Protein AF-A0AAJ1QD12-F1 (afdb_monomer)

Secondary structure (DSSP, 8-state):
-HHHHHHHHHHHHHHHHHHHHHHHHHHHHHHHHHTTSS-S--EEEEE-TTS-EEEEEEETTEEEEEETTEEEEES-GGG-HHHHHHHHTS--EE-------S---EEEEEE---S-TT-TT---EEEEEEETT-EEEEEEEESGGG-EEEEEEPPHHHHHHHHHHHHTS-HHHHHHH-----TT-SEEEEETTTEEE--HHHHTT-HHHHHHHHHHHHHHHHHHTT-PPBS-----GGGGG-SSSPPPPP---

Radius of gyration: 24.86 Å; Cα contacts (8 Å, |Δi|>4): 395; chains: 1; bounding box: 51×47×92 Å

Structure (mmCIF, N/CA/C/O backbone):
data_AF-A0AAJ1QD12-F1
#
_entry.id   AF-A0AAJ1QD12-F1
#
loop_
_atom_site.group_PDB
_atom_site.id
_atom_site.type_symbol
_atom_site.label_atom_id
_atom_site.label_alt_id
_atom_site.label_comp_id
_atom_site.label_asym_id
_atom_site.label_entity_id
_atom_site.label_seq_id
_atom_site.pdbx_PDB_ins_code
_atom_site.Cartn_x
_atom_site.Cartn_y
_atom_site.Cartn_z
_atom_site.occupancy
_atom_site.B_iso_or_equiv
_atom_site.auth_seq_id
_atom_site.auth_comp_id
_atom_site.auth_asym_id
_atom_site.auth_atom_id
_atom_site.pdbx_PDB_model_num
ATOM 1 N N . MET A 1 1 ? -31.234 -12.897 72.525 1.00 50.28 1 MET A N 1
ATOM 2 C CA . MET A 1 1 ? -31.352 -11.942 71.391 1.00 50.28 1 MET A CA 1
ATOM 3 C C . MET A 1 1 ? -30.082 -11.152 71.022 1.00 50.28 1 MET A C 1
ATOM 5 O O . MET A 1 1 ? -30.056 -10.603 69.929 1.00 50.28 1 MET A O 1
ATOM 9 N N . LYS A 1 2 ? -29.013 -11.085 71.843 1.00 48.62 2 LYS A N 1
ATOM 10 C CA . LYS A 1 2 ? -27.772 -10.348 71.481 1.00 48.62 2 LYS A CA 1
ATOM 11 C C . LYS A 1 2 ? -26.833 -11.088 70.505 1.00 48.62 2 LYS A C 1
ATOM 13 O O . LYS A 1 2 ? -26.178 -10.438 69.700 1.00 48.62 2 LYS A O 1
ATOM 18 N N . PHE A 1 3 ? -26.817 -12.424 70.509 1.00 43.31 3 PHE A N 1
ATOM 19 C CA . PHE A 1 3 ? -25.925 -13.223 69.650 1.00 43.31 3 PHE A CA 1
ATOM 20 C C . PHE A 1 3 ? -26.296 -13.203 68.155 1.00 43.31 3 PHE A C 1
ATOM 22 O O . PHE A 1 3 ? -25.412 -13.161 67.304 1.00 43.31 3 PHE A O 1
ATOM 29 N N . PHE A 1 4 ? -27.590 -13.134 67.823 1.00 39.47 4 PHE A N 1
ATOM 30 C CA . PHE A 1 4 ? -28.063 -13.100 66.430 1.00 39.47 4 PHE A CA 1
ATOM 31 C C . PHE A 1 4 ? -27.661 -11.807 65.698 1.00 39.47 4 PHE A C 1
ATOM 33 O O . PHE A 1 4 ? -27.306 -11.831 64.522 1.00 39.47 4 PHE A O 1
ATOM 40 N N . LYS A 1 5 ? -27.636 -10.675 66.415 1.00 41.66 5 LYS A N 1
ATOM 41 C CA . LYS A 1 5 ? -27.318 -9.351 65.854 1.00 41.66 5 LYS A CA 1
ATOM 42 C C . LYS A 1 5 ? -25.839 -9.214 65.456 1.00 41.66 5 LYS A C 1
ATOM 44 O O . LYS A 1 5 ? -25.520 -8.547 64.478 1.00 41.66 5 LYS A O 1
ATOM 49 N N . ILE A 1 6 ? -24.940 -9.887 66.181 1.00 50.91 6 ILE A N 1
ATOM 50 C CA . ILE A 1 6 ? -23.493 -9.889 65.898 1.00 50.91 6 ILE A CA 1
ATOM 51 C C . ILE A 1 6 ? -23.177 -10.763 64.675 1.00 50.91 6 ILE A C 1
ATOM 53 O O . ILE A 1 6 ? -22.334 -10.397 63.855 1.00 50.91 6 ILE A O 1
ATOM 57 N N . TYR A 1 7 ? -23.877 -11.891 64.521 1.00 44.22 7 TYR A N 1
ATOM 58 C CA . TYR A 1 7 ? -23.677 -12.804 63.394 1.00 44.22 7 TYR A CA 1
ATOM 59 C C . TYR A 1 7 ? -24.148 -12.188 62.067 1.00 44.22 7 TYR A C 1
ATOM 61 O O . TYR A 1 7 ? -23.415 -12.227 61.080 1.00 44.22 7 TYR A O 1
ATOM 69 N N . LEU A 1 8 ? -25.308 -11.519 62.067 1.00 45.66 8 LEU A N 1
ATOM 70 C CA . LEU A 1 8 ? -25.842 -10.799 60.902 1.00 45.66 8 LEU A CA 1
ATOM 71 C C . LEU A 1 8 ? -24.925 -9.657 60.431 1.00 45.66 8 LEU A C 1
ATOM 73 O O . LEU A 1 8 ? -24.678 -9.536 59.233 1.00 45.66 8 LEU A O 1
ATOM 77 N N . ASN A 1 9 ? -24.334 -8.883 61.350 1.00 51.84 9 ASN A N 1
ATOM 78 C CA . ASN A 1 9 ? -23.377 -7.828 60.986 1.00 51.84 9 ASN A CA 1
ATOM 79 C C . ASN A 1 9 ? -22.074 -8.384 60.386 1.00 51.84 9 ASN A C 1
ATOM 81 O O . ASN A 1 9 ? -21.527 -7.804 59.449 1.00 51.84 9 ASN A O 1
ATOM 85 N N . LYS A 1 10 ? -21.577 -9.528 60.878 1.00 53.47 10 LYS A N 1
ATOM 86 C CA . LYS A 1 10 ? -20.375 -10.175 60.322 1.00 53.47 10 LYS A CA 1
ATOM 87 C C . LYS A 1 10 ? -20.611 -10.764 58.929 1.00 53.47 10 LYS A C 1
ATOM 89 O O . LYS A 1 10 ? -19.721 -10.677 58.085 1.00 53.47 10 LYS A O 1
ATOM 94 N N . VAL A 1 11 ? -21.782 -11.359 58.690 1.00 57.06 11 VAL A N 1
ATOM 95 C CA . VAL A 1 11 ? -22.154 -11.906 57.374 1.00 57.06 11 VAL A CA 1
ATOM 96 C C . VAL A 1 11 ? -22.385 -10.772 56.371 1.00 57.06 11 VAL A C 1
ATOM 98 O O . VAL A 1 11 ? -21.839 -10.830 55.273 1.00 57.06 11 VAL A O 1
ATOM 101 N N . SER A 1 12 ? -23.075 -9.701 56.778 1.00 61.25 12 SER A N 1
ATOM 102 C CA . SER A 1 12 ? -23.282 -8.495 55.961 1.00 61.25 12 SER A CA 1
ATOM 103 C C . SER A 1 12 ? -21.957 -7.867 55.506 1.00 61.25 12 SER A C 1
ATOM 105 O O . SER A 1 12 ? -21.757 -7.637 54.315 1.00 61.25 12 SER A O 1
ATOM 107 N N . ASN A 1 13 ? -20.990 -7.711 56.419 1.00 63.66 13 ASN A N 1
ATOM 108 C CA . ASN A 1 13 ? -19.678 -7.153 56.077 1.00 63.66 13 ASN A CA 1
ATOM 109 C C . ASN A 1 13 ? -18.870 -8.045 55.123 1.00 63.66 13 ASN A C 1
ATOM 111 O O . ASN A 1 13 ? -18.167 -7.524 54.261 1.00 63.66 13 ASN A O 1
ATOM 115 N N . LYS A 1 14 ? -18.969 -9.378 55.237 1.00 66.06 14 LYS A N 1
ATOM 116 C CA . LYS A 1 14 ? -18.307 -10.301 54.298 1.00 66.06 14 LYS A CA 1
ATOM 117 C C . LYS A 1 14 ? -18.927 -10.243 52.903 1.00 66.06 14 LYS A C 1
ATOM 119 O O . LYS A 1 14 ? -18.191 -10.224 51.923 1.00 66.06 14 LYS A O 1
ATOM 124 N N . VAL A 1 15 ? -20.256 -10.183 52.816 1.00 68.62 15 VAL A N 1
ATOM 125 C CA . VAL A 1 15 ? -20.970 -10.049 51.538 1.00 68.62 15 VAL A CA 1
ATOM 126 C C . VAL A 1 15 ? -20.625 -8.712 50.876 1.00 68.62 15 VAL A C 1
ATOM 128 O O . VAL A 1 15 ? -20.277 -8.691 49.699 1.00 68.62 15 VAL A O 1
ATOM 131 N N . LEU A 1 16 ? -20.602 -7.617 51.641 1.00 67.25 16 LEU A N 1
ATOM 132 C CA . LEU A 1 16 ? -20.209 -6.297 51.146 1.00 67.25 16 LEU A CA 1
ATOM 133 C C . LEU A 1 16 ? -18.768 -6.286 50.603 1.00 67.25 16 LEU A C 1
ATOM 135 O O . LEU A 1 16 ? -18.516 -5.735 49.534 1.00 67.25 16 LEU A O 1
ATOM 139 N N . LEU A 1 17 ? -17.832 -6.951 51.292 1.00 68.31 17 LEU A N 1
ATOM 140 C CA . LEU A 1 17 ? -16.441 -7.062 50.843 1.00 68.31 17 LEU A CA 1
ATOM 141 C C . LEU A 1 17 ? -16.317 -7.828 49.517 1.00 68.31 17 LEU A C 1
ATOM 143 O O . LEU A 1 17 ? -15.507 -7.466 48.665 1.00 68.31 17 LEU A O 1
ATOM 147 N N . ILE A 1 18 ? -17.114 -8.884 49.335 1.00 72.69 18 ILE A N 1
ATOM 148 C CA . ILE A 1 18 ? -17.140 -9.669 48.094 1.00 72.69 18 ILE A CA 1
ATOM 149 C C . ILE A 1 18 ? -17.681 -8.811 46.943 1.00 72.69 18 ILE A C 1
ATOM 151 O O . ILE A 1 18 ? -17.064 -8.769 45.881 1.00 72.69 18 ILE A O 1
ATOM 155 N N . PHE A 1 19 ? -18.765 -8.061 47.162 1.00 69.25 19 PHE A N 1
ATOM 156 C CA . PHE A 1 19 ? -19.322 -7.161 46.147 1.00 69.25 19 PHE A CA 1
ATOM 157 C C . PHE A 1 19 ? -18.346 -6.054 45.733 1.00 69.25 19 PHE A C 1
ATOM 159 O O . PHE A 1 19 ? -18.186 -5.804 44.540 1.00 69.25 19 PHE A O 1
ATOM 166 N N . ILE A 1 20 ? -17.637 -5.436 46.684 1.00 71.44 20 ILE A N 1
ATOM 167 C CA . ILE A 1 20 ? -16.628 -4.408 46.380 1.00 71.44 20 ILE A CA 1
ATOM 168 C C . ILE A 1 20 ? -15.487 -4.998 45.541 1.00 71.44 20 ILE A C 1
ATOM 170 O O . ILE A 1 20 ? -15.085 -4.392 44.549 1.00 71.44 20 ILE A O 1
ATOM 174 N N . ASN A 1 21 ? -15.005 -6.197 45.881 1.00 70.81 21 ASN A N 1
ATOM 175 C CA . ASN A 1 21 ? -13.953 -6.865 45.111 1.00 70.81 21 ASN A CA 1
ATOM 176 C C . ASN A 1 21 ? -14.410 -7.237 43.694 1.00 70.81 21 ASN A C 1
ATOM 178 O O . ASN A 1 21 ? -13.637 -7.075 42.754 1.00 70.81 21 ASN A O 1
ATOM 182 N N . ILE A 1 22 ? -15.660 -7.675 43.515 1.00 72.44 22 ILE A N 1
ATOM 183 C CA . ILE A 1 22 ? -16.226 -7.970 42.190 1.00 72.44 22 ILE A CA 1
ATOM 184 C C . ILE A 1 22 ? -16.339 -6.691 41.351 1.00 72.44 22 ILE A C 1
ATOM 186 O O . ILE A 1 22 ? -15.936 -6.691 40.191 1.00 72.44 22 ILE A O 1
ATOM 190 N N . ILE A 1 23 ? -16.813 -5.583 41.930 1.00 72.00 23 ILE A N 1
ATOM 191 C CA . ILE A 1 23 ? -16.901 -4.287 41.235 1.00 72.00 23 ILE A CA 1
ATOM 192 C C . ILE A 1 23 ? -15.507 -3.786 40.839 1.00 72.00 23 ILE A C 1
ATOM 194 O O . ILE A 1 23 ? -15.324 -3.318 39.712 1.00 72.00 23 ILE A O 1
ATOM 198 N N . PHE A 1 24 ? -14.511 -3.926 41.720 1.00 64.94 24 PHE A N 1
ATOM 199 C CA . PHE A 1 24 ? -13.118 -3.610 41.400 1.00 64.94 24 PHE A CA 1
ATOM 200 C C . PHE A 1 24 ? -12.578 -4.494 40.278 1.00 64.94 24 PHE A C 1
ATOM 202 O O . PHE A 1 24 ? -11.946 -3.975 39.363 1.00 64.94 24 PHE A O 1
ATOM 209 N N . LEU A 1 25 ? -12.858 -5.799 40.307 1.00 67.56 25 LEU A N 1
ATOM 210 C CA . LEU A 1 25 ? -12.421 -6.731 39.272 1.00 67.56 25 LEU A CA 1
ATOM 211 C C . LEU A 1 25 ? -13.036 -6.369 37.916 1.00 67.56 25 LEU A C 1
ATOM 213 O O . LEU A 1 25 ? -12.293 -6.225 36.951 1.00 67.56 25 LEU A O 1
ATOM 217 N N . ILE A 1 26 ? -14.353 -6.126 37.872 1.00 66.56 26 ILE A N 1
ATOM 218 C CA . ILE A 1 26 ? -15.092 -5.712 36.669 1.00 66.56 26 ILE A CA 1
ATOM 219 C C . ILE A 1 26 ? -14.537 -4.391 36.134 1.00 66.56 26 ILE A C 1
ATOM 221 O O . ILE A 1 26 ? -14.219 -4.304 34.948 1.00 66.56 26 ILE A O 1
ATOM 225 N N . SER A 1 27 ? -14.345 -3.393 37.000 1.00 58.34 27 SER A N 1
ATOM 226 C CA . SER A 1 27 ? -13.790 -2.084 36.629 1.00 58.34 27 SER A CA 1
ATOM 227 C C . SER A 1 27 ? -12.351 -2.198 36.123 1.00 58.34 27 SER A C 1
ATOM 229 O O . SER A 1 27 ? -11.978 -1.531 35.161 1.00 58.34 27 SER A O 1
ATOM 231 N N . PHE A 1 28 ? -11.543 -3.081 36.716 1.00 57.12 28 PHE A N 1
ATOM 232 C CA . PHE A 1 28 ? -10.164 -3.330 36.302 1.00 57.12 28 PHE A CA 1
ATOM 233 C C . PHE A 1 28 ? -10.096 -4.060 34.955 1.00 57.12 28 PHE A C 1
ATOM 235 O O . PHE A 1 28 ? -9.285 -3.689 34.105 1.00 57.12 28 PHE A O 1
ATOM 242 N N . THR A 1 29 ? -10.975 -5.040 34.708 1.00 56.78 29 THR A N 1
ATOM 243 C CA . THR A 1 29 ? -11.129 -5.655 33.380 1.00 56.78 29 THR A CA 1
ATOM 244 C C . THR A 1 29 ? -11.636 -4.656 32.348 1.00 56.78 29 THR A C 1
ATOM 246 O O . THR A 1 29 ? -11.065 -4.605 31.264 1.00 56.78 29 THR A O 1
ATOM 249 N N . TYR A 1 30 ? -12.610 -3.807 32.693 1.00 54.34 30 TYR A N 1
ATOM 250 C CA . TYR A 1 30 ? -13.172 -2.798 31.792 1.00 54.34 30 TYR A CA 1
ATOM 251 C C . TYR A 1 30 ? -12.139 -1.715 31.421 1.00 54.34 30 TYR A C 1
ATOM 253 O O . TYR A 1 30 ? -11.992 -1.350 30.253 1.00 54.34 30 TYR A O 1
ATOM 261 N N . CYS A 1 31 ? -11.320 -1.276 32.384 1.00 47.97 31 CYS A N 1
ATOM 262 C CA . CYS A 1 31 ? -10.175 -0.391 32.139 1.00 47.97 31 CYS A CA 1
ATOM 263 C C . CYS A 1 31 ? -9.067 -1.065 31.312 1.00 47.97 31 CYS A C 1
ATOM 265 O O . CYS A 1 31 ? -8.429 -0.406 30.488 1.00 47.97 31 CYS A O 1
ATOM 267 N N . LYS A 1 32 ? -8.824 -2.372 31.495 1.00 48.94 32 LYS A N 1
ATOM 268 C CA . LYS A 1 32 ? -7.879 -3.128 30.654 1.00 48.94 32 LYS A CA 1
ATOM 269 C C . LYS A 1 32 ? -8.386 -3.293 29.223 1.00 48.94 32 LYS A C 1
ATOM 271 O O . LYS A 1 32 ? -7.572 -3.230 28.306 1.00 48.94 32 LYS A O 1
ATOM 276 N N . THR A 1 33 ? -9.692 -3.467 29.017 1.00 46.03 33 THR A N 1
ATOM 277 C CA . THR A 1 33 ? -10.280 -3.553 27.674 1.00 46.03 33 THR A CA 1
ATOM 278 C C . THR A 1 33 ? -10.296 -2.200 26.967 1.00 46.03 33 THR A C 1
ATOM 280 O O . THR A 1 33 ? -9.998 -2.155 25.781 1.00 46.03 33 THR A O 1
ATOM 283 N N . GLN A 1 34 ? -10.507 -1.085 27.679 1.00 41.41 34 GLN A N 1
ATOM 284 C CA . GLN A 1 34 ? -10.450 0.253 27.068 1.00 41.41 34 GLN A CA 1
ATOM 285 C C . GLN A 1 34 ? -9.029 0.747 26.749 1.00 41.41 34 GLN A C 1
ATOM 287 O O . GLN A 1 34 ? -8.855 1.634 25.917 1.00 41.41 34 GLN A O 1
ATOM 292 N N . LYS A 1 35 ? -7.984 0.179 27.365 1.00 37.56 35 LYS A N 1
ATOM 293 C CA . LYS A 1 35 ? -6.590 0.555 27.063 1.00 37.56 35 LYS A CA 1
ATOM 294 C C . LYS A 1 35 ? -6.032 -0.050 25.767 1.00 37.56 35 LYS A C 1
ATOM 296 O O . LYS A 1 35 ? -4.879 0.231 25.452 1.00 37.56 35 LYS A O 1
ATOM 301 N N . LYS A 1 36 ? -6.802 -0.850 25.018 1.00 41.31 36 LYS A N 1
ATOM 302 C CA . LYS A 1 36 ? -6.282 -1.611 23.869 1.00 41.31 36 LYS A CA 1
ATOM 303 C C . LYS A 1 36 ? -6.435 -0.973 22.483 1.00 41.31 36 LYS A C 1
ATOM 305 O O . LYS A 1 36 ? -5.759 -1.444 21.581 1.00 41.31 36 LYS A O 1
ATOM 310 N N . ASP A 1 37 ? -7.166 0.131 22.330 1.00 43.03 37 ASP A N 1
ATOM 311 C CA . ASP A 1 37 ? -7.379 0.755 21.004 1.00 43.03 37 ASP A CA 1
ATOM 312 C C . ASP A 1 37 ? -6.598 2.063 20.783 1.00 43.03 37 ASP A C 1
ATOM 314 O O . ASP A 1 37 ? -6.882 2.825 19.863 1.00 43.03 37 ASP A O 1
ATOM 318 N N . LYS A 1 38 ? -5.594 2.365 21.618 1.00 42.44 38 LYS A N 1
ATOM 319 C CA . LYS A 1 38 ? -4.805 3.608 21.487 1.00 42.44 38 LYS A CA 1
ATOM 320 C C . LYS A 1 38 ? -3.623 3.540 20.514 1.00 42.44 38 LYS A C 1
ATOM 322 O O . LYS A 1 38 ? -3.067 4.593 20.222 1.00 42.44 38 LYS A O 1
ATOM 327 N N . ASN A 1 39 ? -3.277 2.359 20.002 1.00 42.03 39 ASN A N 1
ATOM 328 C CA . ASN A 1 39 ? -2.094 2.153 19.154 1.00 42.03 39 ASN A CA 1
ATOM 329 C C . ASN A 1 39 ? -2.403 1.662 17.737 1.00 42.03 39 ASN A C 1
ATOM 331 O O . ASN A 1 39 ? -1.485 1.304 17.009 1.00 42.03 39 ASN A O 1
ATOM 335 N N . LEU A 1 40 ? -3.665 1.661 17.310 1.00 51.44 40 LEU A N 1
ATOM 336 C CA . LEU A 1 40 ? -3.949 1.446 15.897 1.00 51.44 40 LEU A CA 1
ATOM 337 C C . LEU A 1 40 ? -3.486 2.695 15.146 1.00 51.44 40 LEU A C 1
ATOM 339 O O . LEU A 1 40 ? -4.115 3.751 15.250 1.00 51.44 40 LEU A O 1
ATOM 343 N N . ASN A 1 41 ? -2.340 2.569 14.470 1.00 56.56 41 ASN A N 1
ATOM 344 C CA . ASN A 1 41 ? -1.819 3.510 13.483 1.00 56.56 41 ASN A CA 1
ATOM 345 C C . ASN A 1 41 ? -2.996 4.175 12.765 1.00 56.56 41 ASN A C 1
ATOM 347 O O . ASN A 1 41 ? -3.810 3.504 12.125 1.00 56.56 41 ASN A O 1
ATOM 351 N N . LYS A 1 42 ? -3.140 5.490 12.945 1.00 73.31 42 LYS A N 1
ATOM 352 C CA . LYS A 1 42 ? -4.289 6.220 12.414 1.00 73.31 42 LYS A CA 1
ATOM 353 C C . LYS A 1 42 ? -4.094 6.397 10.920 1.00 73.31 42 LYS A C 1
ATOM 355 O O . LYS A 1 42 ? -3.525 7.395 10.481 1.00 73.31 42 LYS A O 1
ATOM 360 N N . ILE A 1 43 ? -4.552 5.412 10.155 1.00 88.75 43 ILE A N 1
ATOM 361 C CA . ILE A 1 43 ? -4.712 5.555 8.716 1.00 88.75 43 ILE A CA 1
ATOM 362 C C . ILE A 1 43 ? -5.729 6.667 8.500 1.00 88.75 43 ILE A C 1
ATOM 364 O O . ILE A 1 43 ? -6.856 6.616 8.998 1.00 88.75 43 ILE A O 1
ATOM 368 N N . LYS A 1 44 ? -5.319 7.686 7.762 1.00 92.75 44 LYS A N 1
ATOM 369 C CA . LYS A 1 44 ? -6.170 8.805 7.393 1.00 92.75 44 LYS A CA 1
ATOM 370 C C . LYS A 1 44 ? -6.151 8.967 5.891 1.00 92.75 44 LYS A C 1
ATOM 372 O O . LYS A 1 44 ? -5.116 8.760 5.261 1.00 92.75 44 LYS A O 1
ATOM 377 N N . TYR A 1 45 ? -7.265 9.412 5.336 1.00 93.00 45 TYR A N 1
ATOM 378 C CA . TYR A 1 45 ? -7.388 9.682 3.912 1.00 93.00 45 TYR A CA 1
ATOM 379 C C . TYR A 1 45 ? -8.051 11.031 3.657 1.00 93.00 45 TYR A C 1
ATOM 381 O O . TYR A 1 45 ? -8.791 11.552 4.487 1.00 93.00 45 TYR A O 1
ATOM 389 N N . ALA A 1 46 ? -7.770 11.614 2.505 1.00 92.19 46 ALA A N 1
ATOM 390 C CA . ALA A 1 46 ? -8.431 12.792 1.980 1.00 92.19 46 ALA A CA 1
ATOM 391 C C . ALA A 1 46 ? -8.778 12.542 0.515 1.00 92.19 46 ALA A C 1
ATOM 393 O O . ALA A 1 46 ? -8.046 11.843 -0.185 1.00 92.19 46 ALA A O 1
ATOM 394 N N . THR A 1 47 ? -9.866 13.145 0.055 1.00 89.94 47 THR A N 1
ATOM 395 C CA . THR A 1 47 ? -10.346 13.009 -1.322 1.00 89.94 47 THR A CA 1
ATOM 396 C C . THR A 1 47 ? -10.358 14.380 -1.984 1.00 89.94 47 THR A C 1
ATOM 398 O O . THR A 1 47 ? -10.774 15.362 -1.363 1.00 89.94 47 THR A O 1
ATOM 401 N N . ASN A 1 48 ? -9.876 14.471 -3.223 1.00 83.75 48 ASN A N 1
ATOM 402 C CA . ASN A 1 48 ? -9.961 15.700 -4.015 1.00 83.75 48 ASN A CA 1
ATOM 403 C C . ASN A 1 48 ? -11.254 15.752 -4.859 1.00 83.75 48 ASN A C 1
ATOM 405 O O . ASN A 1 48 ? -12.068 14.833 -4.836 1.00 83.75 48 ASN A O 1
ATOM 409 N N . ALA A 1 49 ? -11.444 16.826 -5.632 1.00 82.94 49 ALA A N 1
ATOM 410 C CA . ALA A 1 49 ? -12.633 17.011 -6.474 1.00 82.94 49 ALA A CA 1
ATOM 411 C C . ALA A 1 49 ? -12.793 15.963 -7.599 1.00 82.94 49 ALA A C 1
ATOM 413 O O . ALA A 1 49 ? -13.886 15.816 -8.137 1.00 82.94 49 ALA A O 1
ATOM 414 N N . ASN A 1 50 ? -11.730 15.223 -7.930 1.00 79.25 50 ASN A N 1
ATOM 415 C CA . ASN A 1 50 ? -11.726 14.165 -8.942 1.00 79.25 50 ASN A CA 1
ATOM 416 C C . ASN A 1 50 ? -11.924 12.764 -8.333 1.00 79.25 50 ASN A C 1
ATOM 418 O O . ASN A 1 50 ? -11.705 11.768 -9.019 1.00 79.25 50 ASN A O 1
ATOM 422 N N . ASN A 1 51 ? -12.314 12.673 -7.056 1.00 76.75 51 ASN A N 1
ATOM 423 C CA . ASN A 1 51 ? -12.389 11.425 -6.291 1.00 76.75 51 ASN A CA 1
ATOM 424 C C . ASN A 1 51 ? -11.053 10.674 -6.182 1.00 76.75 51 ASN A C 1
ATOM 426 O O . ASN A 1 51 ? -11.029 9.457 -6.035 1.00 76.75 51 ASN A O 1
ATOM 430 N N . GLU A 1 52 ? -9.929 11.387 -6.225 1.00 81.06 52 GLU A N 1
ATOM 431 C CA . GLU A 1 52 ? -8.618 10.782 -6.007 1.00 81.06 52 GLU A CA 1
ATOM 432 C C . GLU A 1 52 ? -8.267 10.830 -4.523 1.00 81.06 52 GLU A C 1
ATOM 434 O O . GLU A 1 52 ? -8.400 11.869 -3.864 1.00 81.06 52 GLU A O 1
ATOM 439 N N . PHE A 1 53 ? -7.793 9.700 -4.004 1.00 86.62 53 PHE A N 1
ATOM 440 C CA . PHE A 1 53 ? -7.451 9.555 -2.599 1.00 86.62 53 PHE A CA 1
ATOM 441 C C . PHE A 1 53 ? -5.974 9.866 -2.338 1.00 86.62 53 PHE A C 1
ATOM 443 O O . PHE A 1 53 ? -5.074 9.406 -3.043 1.00 86.62 53 PHE A O 1
ATOM 450 N N . SER A 1 54 ? -5.729 10.626 -1.277 1.00 89.56 54 SER A N 1
ATOM 451 C CA . SER A 1 54 ? -4.420 10.802 -0.652 1.00 89.56 54 SER A CA 1
ATOM 452 C C . SER A 1 54 ? -4.474 10.266 0.767 1.00 89.56 54 SER A C 1
ATOM 454 O O . SER A 1 54 ? -5.446 10.505 1.477 1.00 89.56 54 SER A O 1
ATOM 456 N N . TRP A 1 55 ? -3.421 9.601 1.210 1.00 91.81 55 TRP A N 1
ATOM 457 C CA . TRP A 1 55 ? -3.402 8.862 2.462 1.00 91.81 55 TRP A CA 1
ATOM 458 C C . TRP A 1 55 ? -2.221 9.262 3.304 1.00 91.81 55 TRP A C 1
ATOM 460 O O . TRP A 1 55 ? -1.149 9.535 2.773 1.00 91.81 55 TRP A O 1
ATOM 470 N N . LYS A 1 56 ? -2.402 9.257 4.619 1.00 92.38 56 LYS A N 1
ATOM 471 C CA . LYS A 1 56 ? -1.290 9.369 5.547 1.00 92.38 56 LYS A CA 1
ATOM 472 C C . LYS A 1 56 ? -1.380 8.338 6.658 1.00 92.38 56 LYS A C 1
ATOM 474 O O . LYS A 1 56 ? -2.460 8.091 7.197 1.00 92.38 56 LYS A O 1
ATOM 479 N N . ILE A 1 57 ? -0.224 7.794 7.012 1.00 91.31 57 ILE A N 1
ATOM 480 C CA . ILE A 1 57 ? -0.025 6.940 8.180 1.00 91.31 57 ILE A CA 1
ATOM 481 C C . ILE A 1 57 ? 1.000 7.638 9.072 1.00 91.31 57 ILE A C 1
ATOM 483 O O . ILE A 1 57 ? 2.091 7.989 8.623 1.00 91.31 57 ILE A O 1
ATOM 487 N N . GLU A 1 58 ? 0.612 7.889 10.320 1.00 88.25 58 GLU A N 1
ATOM 488 C CA . GLU A 1 58 ? 1.427 8.569 11.330 1.00 88.25 58 GLU A CA 1
ATOM 489 C C . GLU A 1 58 ? 2.048 7.515 12.264 1.00 88.25 58 GLU A C 1
ATOM 491 O O . GLU A 1 58 ? 1.315 6.785 12.932 1.00 88.25 58 GLU A O 1
ATOM 496 N N . GLU A 1 59 ? 3.383 7.452 12.328 1.00 85.19 59 GLU A N 1
ATOM 497 C CA . GLU A 1 59 ? 4.139 6.578 13.236 1.00 85.19 59 GLU A CA 1
ATOM 498 C C . GLU A 1 59 ? 5.142 7.402 14.050 1.00 85.19 59 GLU A C 1
ATOM 500 O O . GLU A 1 59 ? 6.199 7.802 13.562 1.00 85.19 59 GLU A O 1
ATOM 505 N N . GLY A 1 60 ? 4.813 7.681 15.314 1.00 83.69 60 GLY A N 1
ATOM 506 C CA . GLY A 1 60 ? 5.633 8.560 16.149 1.00 83.69 60 GLY A CA 1
ATOM 507 C C . GLY A 1 60 ? 5.729 9.968 15.550 1.00 83.69 60 GLY A C 1
ATOM 508 O O . GLY A 1 60 ? 4.718 10.658 15.431 1.00 83.69 60 GLY A O 1
ATOM 509 N N . THR A 1 61 ? 6.941 10.400 15.193 1.00 81.75 61 THR A N 1
ATOM 510 C CA . THR 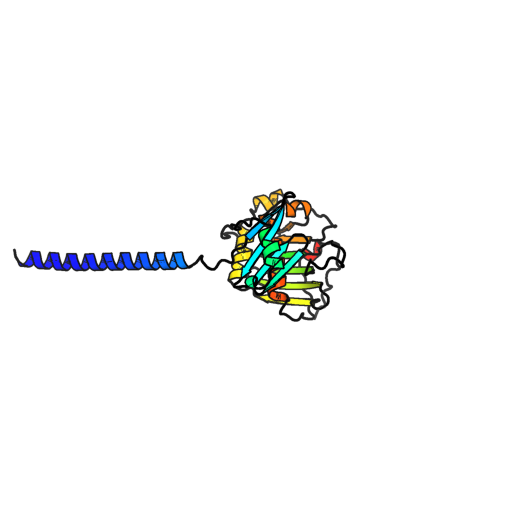A 1 61 ? 7.199 11.688 14.520 1.00 81.75 61 THR A CA 1
ATOM 511 C C . THR A 1 61 ? 7.283 11.577 12.995 1.00 81.75 61 THR A C 1
ATOM 513 O O . THR A 1 61 ? 7.425 12.606 12.324 1.00 81.75 61 THR A O 1
ATOM 516 N N . SER A 1 62 ? 7.185 10.361 12.453 1.00 86.56 62 SER A N 1
ATOM 517 C CA . SER A 1 62 ? 7.270 10.086 11.022 1.00 86.56 62 SER A CA 1
ATOM 518 C C . SER A 1 62 ? 5.892 9.995 10.370 1.00 86.56 62 SER A C 1
ATOM 520 O O . SER A 1 62 ? 4.906 9.582 10.987 1.00 86.56 62 SER A O 1
ATOM 522 N N . ILE A 1 63 ? 5.828 10.373 9.094 1.00 89.81 63 ILE A N 1
ATOM 523 C CA . ILE A 1 63 ? 4.620 10.296 8.271 1.00 89.81 63 ILE A CA 1
ATOM 524 C C . ILE A 1 63 ? 4.943 9.596 6.955 1.00 89.81 63 ILE A C 1
ATOM 526 O O . ILE A 1 63 ? 5.866 9.990 6.246 1.00 89.81 63 ILE A O 1
ATOM 530 N N . TYR A 1 64 ? 4.127 8.606 6.608 1.00 91.12 64 TYR A N 1
ATOM 531 C CA . TYR A 1 64 ? 4.070 8.024 5.271 1.00 91.12 64 TYR A CA 1
ATOM 532 C C . TYR A 1 64 ? 2.905 8.667 4.532 1.00 91.12 64 TYR A C 1
ATOM 534 O O . TYR A 1 64 ? 1.763 8.517 4.963 1.00 91.12 64 TYR A O 1
ATOM 542 N N . TYR A 1 65 ? 3.183 9.412 3.466 1.00 90.62 65 TYR A N 1
ATOM 543 C CA . TYR A 1 65 ? 2.186 10.136 2.686 1.00 90.62 65 TYR A CA 1
ATOM 544 C C . TYR A 1 65 ? 2.099 9.554 1.275 1.00 90.62 65 TYR A C 1
ATOM 546 O O . TYR A 1 65 ? 3.054 9.618 0.510 1.00 90.62 65 TYR A O 1
ATOM 554 N N . ILE A 1 66 ? 0.953 8.965 0.943 1.00 88.50 66 ILE A N 1
ATOM 555 C CA . ILE A 1 66 ? 0.746 8.172 -0.273 1.00 88.50 66 ILE A CA 1
ATOM 556 C C . ILE A 1 66 ? -0.337 8.841 -1.106 1.00 88.50 66 ILE A C 1
ATOM 558 O O . ILE A 1 66 ? -1.472 9.023 -0.666 1.00 88.50 66 ILE A O 1
ATOM 562 N N . ARG A 1 67 ? 0.018 9.234 -2.320 1.00 82.69 67 ARG A N 1
ATOM 563 C CA . ARG A 1 67 ? -0.831 9.912 -3.295 1.00 82.69 67 ARG A CA 1
ATOM 564 C C . ARG A 1 67 ? -0.811 9.117 -4.583 1.00 82.69 67 ARG A C 1
ATOM 566 O O . ARG A 1 67 ? 0.127 8.384 -4.866 1.00 82.69 67 ARG A O 1
ATOM 573 N N . LEU A 1 68 ? -1.815 9.351 -5.416 1.00 72.94 68 LEU A N 1
ATOM 574 C CA . LEU A 1 68 ? -1.915 8.697 -6.714 1.00 72.94 68 LEU A CA 1
ATOM 575 C C . LEU A 1 68 ? -0.642 8.820 -7.573 1.00 72.94 68 LEU A C 1
ATOM 577 O O . LEU A 1 68 ? -0.279 7.862 -8.247 1.00 72.94 68 LEU A O 1
ATOM 581 N N . SER A 1 69 ? 0.020 9.976 -7.545 1.00 70.44 69 SER A N 1
ATOM 582 C CA . SER A 1 69 ? 1.237 10.242 -8.320 1.00 70.44 69 SER A CA 1
ATOM 583 C C . SER A 1 69 ? 2.528 10.139 -7.505 1.00 70.44 69 SER A C 1
ATOM 585 O O . SER A 1 69 ? 3.610 10.332 -8.057 1.00 70.44 69 SER A O 1
ATOM 587 N N . ALA A 1 70 ? 2.452 9.924 -6.186 1.00 77.62 70 ALA A N 1
ATOM 588 C CA . ALA A 1 70 ? 3.590 10.184 -5.315 1.00 77.62 70 ALA A CA 1
ATOM 589 C C . ALA A 1 70 ? 3.552 9.476 -3.957 1.00 77.62 70 ALA A C 1
ATOM 591 O O . ALA A 1 70 ? 2.549 9.573 -3.256 1.00 77.62 70 ALA A O 1
ATOM 592 N N . ASN A 1 71 ? 4.684 8.924 -3.523 1.00 84.88 71 ASN A N 1
ATOM 593 C CA . ASN A 1 71 ? 4.874 8.328 -2.202 1.00 84.88 71 ASN A CA 1
ATOM 594 C C . ASN A 1 71 ? 6.034 9.021 -1.472 1.00 84.88 71 ASN A C 1
ATOM 596 O O . ASN A 1 71 ? 7.182 8.934 -1.903 1.00 84.88 71 ASN A O 1
ATOM 600 N N . ASP A 1 72 ? 5.743 9.676 -0.349 1.00 86.38 72 ASP A N 1
ATOM 601 C CA . ASP A 1 72 ? 6.723 10.391 0.469 1.00 86.38 72 ASP A CA 1
ATOM 602 C C . ASP A 1 72 ? 6.840 9.765 1.865 1.00 86.38 72 ASP A C 1
ATOM 604 O O . ASP A 1 72 ? 5.837 9.492 2.530 1.00 86.38 72 ASP A O 1
ATOM 608 N N . TYR A 1 73 ? 8.074 9.614 2.348 1.00 87.25 73 TYR A N 1
ATOM 609 C CA . TYR A 1 73 ? 8.369 9.316 3.750 1.00 87.25 73 TYR A CA 1
ATOM 610 C C . TYR A 1 73 ? 9.021 10.539 4.397 1.00 87.25 73 TYR A C 1
ATOM 612 O O . TYR A 1 73 ? 10.032 11.044 3.912 1.00 87.25 73 TYR A O 1
ATOM 620 N N . ILE A 1 74 ? 8.415 11.030 5.476 1.00 86.44 74 ILE A N 1
ATOM 621 C CA . ILE A 1 74 ? 8.774 12.291 6.123 1.00 86.44 74 ILE A CA 1
ATOM 622 C C . ILE A 1 74 ? 9.175 11.983 7.560 1.00 86.44 74 ILE A C 1
ATOM 624 O O . ILE A 1 74 ? 8.325 11.624 8.373 1.00 86.44 74 ILE A O 1
ATOM 628 N N . GLU A 1 75 ? 10.453 12.154 7.885 1.00 84.06 75 GLU A N 1
ATOM 629 C CA . GLU A 1 75 ? 10.927 12.105 9.270 1.00 84.06 75 GLU A CA 1
ATOM 630 C C . GLU A 1 75 ? 10.746 13.467 9.938 1.00 84.06 75 GLU A C 1
ATOM 632 O O . GLU A 1 75 ? 10.978 14.502 9.315 1.00 84.06 75 GLU A O 1
ATOM 637 N N . ASN A 1 76 ? 10.337 13.464 11.209 1.00 81.94 76 ASN A N 1
ATOM 638 C CA . ASN A 1 76 ? 10.188 14.665 12.034 1.00 81.94 76 ASN A CA 1
ATOM 639 C C . ASN A 1 76 ? 9.402 15.783 11.335 1.00 81.94 76 ASN A C 1
ATOM 641 O O . ASN A 1 76 ? 9.924 16.857 11.040 1.00 81.94 76 ASN A O 1
ATOM 645 N N . ILE A 1 77 ? 8.099 15.560 11.127 1.00 79.69 77 ILE A N 1
ATOM 646 C CA . ILE A 1 77 ? 7.211 16.533 10.460 1.00 79.69 77 ILE A CA 1
ATOM 647 C C . ILE A 1 77 ? 7.286 17.948 11.060 1.00 79.69 77 ILE A C 1
ATOM 649 O O . ILE A 1 77 ? 7.063 18.941 10.366 1.00 79.69 77 ILE A O 1
ATOM 653 N N . ASN A 1 78 ? 7.619 18.052 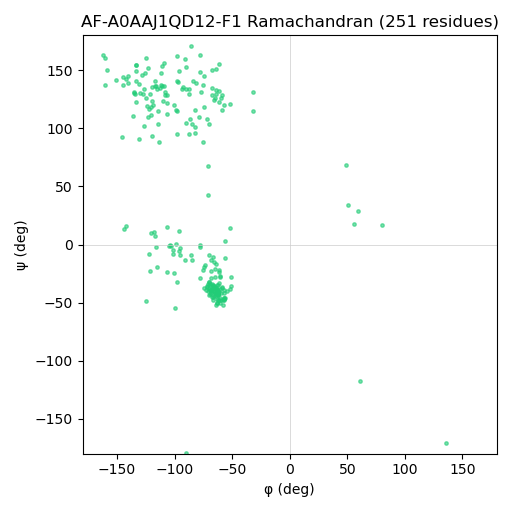12.349 1.00 79.12 78 ASN A N 1
ATOM 654 C CA . ASN A 1 78 ? 7.766 19.319 13.056 1.00 79.12 78 ASN A CA 1
ATOM 655 C C . ASN A 1 78 ? 8.869 20.216 12.481 1.00 79.12 78 ASN A C 1
ATOM 657 O O . ASN A 1 78 ? 8.738 21.434 12.586 1.00 79.12 78 ASN A O 1
ATOM 661 N N . ASP A 1 79 ? 9.855 19.653 11.793 1.00 80.56 79 ASP A N 1
ATOM 662 C CA . ASP A 1 79 ? 10.993 20.399 11.257 1.00 80.56 79 ASP A CA 1
ATOM 663 C C . ASP A 1 79 ? 10.863 20.645 9.744 1.00 80.56 79 ASP A C 1
ATOM 665 O O . ASP A 1 79 ? 11.693 21.319 9.140 1.00 80.56 79 ASP A O 1
ATOM 669 N N . ASN A 1 80 ? 9.791 20.145 9.114 1.00 85.19 80 ASN A N 1
ATOM 670 C CA . ASN A 1 80 ? 9.598 20.220 7.669 1.00 85.19 80 ASN A CA 1
ATOM 671 C C . ASN A 1 80 ? 8.408 21.117 7.277 1.00 85.19 80 ASN A C 1
ATOM 673 O O . ASN A 1 80 ? 7.274 20.660 7.103 1.00 85.19 80 ASN A O 1
ATOM 677 N N . GLU A 1 81 ? 8.659 22.423 7.117 1.00 86.81 81 GLU A N 1
ATOM 678 C CA . GLU A 1 81 ? 7.617 23.401 6.761 1.00 86.81 81 GLU A CA 1
ATOM 679 C C . GLU A 1 81 ? 6.901 23.097 5.442 1.00 86.81 81 GLU A C 1
ATOM 681 O O . GLU A 1 81 ? 5.696 23.341 5.325 1.00 86.81 81 GLU A O 1
ATOM 686 N N . TYR A 1 82 ? 7.626 22.579 4.447 1.00 87.88 82 TYR A N 1
ATOM 687 C CA . TYR A 1 82 ? 7.049 22.230 3.152 1.00 87.88 82 TYR A CA 1
ATOM 688 C C . TYR A 1 82 ? 5.953 21.175 3.323 1.00 87.88 82 TYR A C 1
ATOM 690 O O . TYR A 1 82 ? 4.818 21.386 2.886 1.00 87.88 82 TYR A O 1
ATOM 698 N N . PHE A 1 83 ? 6.251 20.085 4.034 1.00 85.75 83 PHE A N 1
ATOM 699 C CA . PHE A 1 83 ? 5.274 19.024 4.256 1.00 85.75 83 PHE A CA 1
ATOM 700 C C . PHE A 1 83 ? 4.145 19.440 5.199 1.00 85.75 83 PHE A C 1
ATOM 702 O O . PHE A 1 83 ? 3.002 19.047 4.965 1.00 85.75 83 PHE A O 1
ATOM 709 N N . LYS A 1 84 ? 4.393 20.310 6.188 1.00 85.94 84 LYS A N 1
ATOM 710 C CA . LYS A 1 84 ? 3.304 20.910 6.982 1.00 85.94 84 LYS A CA 1
ATOM 711 C C . LYS A 1 84 ? 2.309 21.662 6.098 1.00 85.94 84 LYS A C 1
ATOM 713 O O . LYS A 1 84 ? 1.102 21.451 6.214 1.00 85.94 84 LYS A O 1
ATOM 718 N N . LYS A 1 85 ? 2.805 22.510 5.188 1.00 87.44 85 LYS A N 1
ATOM 719 C CA . LYS A 1 85 ? 1.964 23.252 4.233 1.00 87.44 85 LYS A CA 1
ATOM 720 C C . LYS A 1 85 ? 1.251 22.309 3.266 1.00 87.44 85 LYS A C 1
ATOM 722 O O . LYS A 1 85 ? 0.077 22.521 2.986 1.00 87.44 85 LYS A O 1
ATOM 727 N N . LEU A 1 86 ? 1.932 21.274 2.768 1.00 86.25 86 LEU A N 1
ATOM 728 C CA . LEU A 1 86 ? 1.349 20.292 1.850 1.00 86.25 86 LEU A CA 1
ATOM 729 C C . LEU A 1 86 ? 0.200 19.516 2.504 1.00 86.25 86 LEU A C 1
ATOM 731 O O . LEU A 1 86 ? -0.891 19.461 1.941 1.00 86.25 86 LEU A O 1
ATOM 735 N N . LEU A 1 87 ? 0.419 18.967 3.700 1.00 87.25 87 LEU A N 1
ATOM 736 C CA . LEU A 1 87 ? -0.594 18.210 4.438 1.00 87.25 87 LEU A CA 1
ATOM 737 C C . LEU A 1 87 ? -1.752 19.106 4.902 1.00 87.25 87 LEU A C 1
ATOM 739 O O . LEU A 1 87 ? -2.897 18.664 4.902 1.00 87.25 87 LEU A O 1
ATOM 743 N N . GLY A 1 88 ? -1.480 20.372 5.236 1.00 86.31 88 GLY A N 1
ATOM 744 C CA . GLY A 1 88 ? -2.498 21.351 5.632 1.00 86.31 88 GLY A CA 1
ATOM 745 C C . GLY A 1 88 ? -3.493 21.733 4.529 1.00 86.31 88 GLY A C 1
ATOM 746 O O . GLY A 1 88 ? -4.543 22.292 4.836 1.00 86.31 88 GLY A O 1
ATOM 747 N N . LYS A 1 89 ? -3.210 21.414 3.257 1.00 86.50 89 LYS A N 1
ATOM 748 C CA . LYS A 1 89 ? -4.146 21.632 2.136 1.00 86.50 89 LYS A CA 1
ATOM 749 C C . LYS A 1 89 ? -5.313 20.646 2.123 1.00 86.50 89 LYS A C 1
ATOM 751 O O . LYS A 1 89 ? -6.305 20.899 1.444 1.00 86.50 89 LYS A O 1
ATOM 756 N N . TYR A 1 90 ? -5.197 19.529 2.836 1.00 87.38 90 TYR A N 1
ATOM 757 C CA . TYR A 1 90 ? -6.167 18.445 2.789 1.00 87.38 90 TYR A CA 1
ATOM 758 C C . TYR A 1 90 ? -6.918 18.315 4.108 1.00 87.38 90 TYR A C 1
ATOM 760 O O . TYR A 1 90 ? -6.336 18.325 5.194 1.00 87.38 90 TYR A O 1
ATOM 768 N N . LYS A 1 91 ? -8.232 18.107 4.008 1.00 90.19 91 LYS A N 1
ATOM 769 C CA . LYS A 1 91 ? -9.055 17.709 5.147 1.00 90.19 91 LYS A CA 1
ATOM 770 C C . LYS A 1 91 ? -9.045 16.186 5.254 1.00 90.19 91 LYS A C 1
ATOM 772 O O . LYS A 1 91 ? -9.813 15.507 4.580 1.00 90.19 91 LYS A O 1
ATOM 777 N N . PHE A 1 92 ? -8.146 15.667 6.081 1.00 91.31 92 PHE A N 1
ATOM 778 C CA . PHE A 1 92 ? -8.038 14.235 6.334 1.00 91.31 92 PHE A CA 1
ATOM 779 C C . PHE A 1 92 ? -9.159 13.723 7.249 1.00 91.31 92 PHE A C 1
ATOM 781 O O . PHE A 1 92 ? -9.461 14.340 8.271 1.00 91.31 92 PHE A O 1
ATOM 788 N N . SER A 1 93 ? -9.712 12.570 6.891 1.00 91.25 93 SER A N 1
ATOM 789 C CA . SER A 1 93 ? -10.687 11.794 7.655 1.00 91.25 93 SER A CA 1
ATOM 790 C C . SER A 1 93 ? -10.036 10.497 8.128 1.00 91.25 93 SER A C 1
ATOM 792 O O . SER A 1 93 ? -9.174 9.952 7.435 1.00 91.25 93 SER A O 1
ATOM 794 N N . ASP A 1 94 ? -10.432 10.001 9.298 1.00 90.06 94 ASP A N 1
ATOM 795 C CA . ASP A 1 94 ? -9.969 8.697 9.772 1.00 90.06 94 ASP A CA 1
ATOM 796 C C . ASP A 1 94 ? -10.554 7.586 8.883 1.00 90.06 94 ASP A C 1
ATOM 798 O O . ASP A 1 94 ? -11.741 7.602 8.544 1.00 90.06 94 ASP A O 1
ATOM 802 N N . TYR A 1 95 ? -9.716 6.629 8.487 1.00 88.56 95 TYR A N 1
ATOM 803 C CA . TYR A 1 95 ? -10.160 5.438 7.772 1.00 88.56 95 TYR A CA 1
ATOM 804 C C . TYR A 1 95 ? -10.680 4.409 8.778 1.00 88.56 95 TYR A C 1
ATOM 806 O O . TYR A 1 95 ? -9.933 3.909 9.621 1.00 88.56 95 TYR A O 1
ATOM 814 N N . SER A 1 96 ? -11.972 4.102 8.699 1.00 81.19 96 SER A N 1
ATOM 815 C CA . SER A 1 96 ? -12.601 3.068 9.514 1.00 81.19 96 SER A CA 1
ATOM 816 C C . SER A 1 96 ? -12.483 1.709 8.840 1.00 81.19 96 SER A C 1
ATOM 818 O O . SER A 1 96 ? -12.825 1.568 7.668 1.00 81.19 96 SER A O 1
ATOM 820 N N . TYR A 1 97 ? -12.092 0.696 9.604 1.00 72.88 97 TYR A N 1
ATOM 821 C CA . TYR A 1 97 ? -12.135 -0.690 9.161 1.00 72.88 97 TYR A CA 1
ATOM 822 C C . TYR A 1 97 ? -12.963 -1.560 10.095 1.00 72.88 97 TYR A C 1
ATOM 824 O O . TYR A 1 97 ? -13.074 -1.313 11.298 1.00 72.88 97 TYR A O 1
ATOM 832 N N . ILE A 1 98 ? -13.526 -2.610 9.522 1.00 66.81 98 ILE A N 1
ATOM 833 C CA . ILE A 1 98 ? -14.208 -3.679 10.221 1.00 66.81 98 ILE A CA 1
ATOM 834 C C . ILE A 1 98 ? -13.143 -4.701 10.596 1.00 66.81 98 ILE A C 1
ATOM 836 O O . ILE A 1 98 ? -12.342 -5.133 9.766 1.00 66.81 98 ILE A O 1
ATOM 840 N N . LYS A 1 99 ? -13.121 -5.093 11.872 1.00 64.81 99 LYS A N 1
ATOM 841 C CA . LYS A 1 99 ? -12.251 -6.180 12.311 1.00 64.81 99 LYS A CA 1
ATOM 842 C C . LYS A 1 99 ? -12.609 -7.427 11.512 1.00 64.81 99 LYS A C 1
ATOM 844 O O . LYS A 1 99 ? -13.728 -7.925 11.620 1.00 64.81 99 LYS A O 1
ATOM 849 N N . ASN A 1 100 ? -11.663 -7.901 10.713 1.00 62.28 100 ASN A N 1
ATOM 850 C CA . ASN A 1 100 ? -11.936 -8.940 9.735 1.00 62.28 100 ASN A CA 1
ATOM 851 C C . ASN A 1 100 ? -12.331 -10.252 10.428 1.00 62.28 100 ASN A C 1
ATOM 853 O O . ASN A 1 100 ? -11.611 -10.747 11.299 1.00 62.28 100 ASN A O 1
ATOM 857 N N . THR A 1 101 ? -13.486 -10.791 10.044 1.00 56.00 101 THR A N 1
ATOM 858 C CA . THR A 1 101 ? -13.995 -12.097 10.486 1.00 56.00 101 THR A CA 1
ATOM 859 C C . THR A 1 101 ? -13.785 -13.198 9.447 1.00 56.00 101 THR A C 1
ATOM 861 O O . THR A 1 101 ? -14.046 -14.358 9.749 1.00 56.00 101 THR A O 1
ATOM 864 N N . ASN A 1 102 ? -13.338 -12.850 8.239 1.00 60.06 102 ASN A N 1
ATOM 865 C CA . ASN A 1 102 ? -13.113 -13.780 7.140 1.00 60.06 102 ASN A CA 1
ATOM 866 C C . ASN A 1 102 ? -11.677 -14.316 7.148 1.00 60.06 102 ASN A C 1
ATOM 868 O O . ASN A 1 102 ? -10.756 -13.724 7.720 1.00 60.06 102 ASN A O 1
ATOM 872 N N . GLU A 1 103 ? -11.490 -15.455 6.486 1.00 69.00 103 GLU A N 1
ATOM 873 C CA . GLU A 1 103 ? -10.192 -16.102 6.346 1.00 69.00 103 GLU A CA 1
ATOM 874 C C . GLU A 1 103 ? -9.307 -15.302 5.377 1.00 69.00 103 GLU A C 1
ATOM 876 O O . GLU A 1 103 ? -9.546 -15.236 4.169 1.00 69.00 103 GLU A O 1
ATOM 881 N N . PHE A 1 104 ? -8.295 -14.630 5.928 1.00 80.06 104 PHE A N 1
ATOM 882 C CA . PHE A 1 104 ? -7.216 -14.038 5.148 1.00 80.06 104 PHE A CA 1
ATOM 883 C C . PHE A 1 104 ? -6.235 -15.146 4.760 1.00 80.06 104 PHE A C 1
ATOM 885 O O . PHE A 1 104 ? -5.537 -15.677 5.624 1.00 80.06 104 PHE A O 1
ATOM 892 N N . VAL A 1 105 ? -6.201 -15.492 3.475 1.00 82.44 105 VAL A N 1
ATOM 893 C CA . VAL A 1 105 ? -5.346 -16.561 2.947 1.00 82.44 105 VAL A CA 1
ATOM 894 C C . VAL A 1 105 ? -4.092 -15.970 2.323 1.00 82.44 105 VAL A C 1
ATOM 896 O O . VAL A 1 105 ? -2.980 -16.366 2.673 1.00 82.44 105 VAL A O 1
ATOM 899 N N . ASN A 1 106 ? -4.270 -15.039 1.386 1.00 90.56 106 ASN A N 1
ATOM 900 C CA . ASN A 1 106 ? -3.168 -14.469 0.624 1.00 90.56 106 ASN A CA 1
ATOM 901 C C . ASN A 1 106 ? -3.545 -13.112 0.023 1.00 90.56 106 ASN A C 1
ATOM 903 O O . ASN A 1 106 ? -4.700 -12.885 -0.342 1.00 90.56 106 ASN A O 1
ATOM 907 N N . LEU A 1 107 ? -2.558 -12.240 -0.139 1.00 93.88 107 LEU A N 1
ATOM 908 C CA . LEU A 1 107 ? -2.670 -11.009 -0.910 1.00 93.88 107 LEU A CA 1
ATOM 909 C C . LEU A 1 107 ? -1.458 -10.879 -1.822 1.00 93.88 107 LEU A C 1
ATOM 911 O O . LEU A 1 107 ? -0.333 -10.833 -1.335 1.00 93.88 107 LEU A O 1
ATOM 915 N N . SER A 1 108 ? -1.691 -10.760 -3.123 1.00 94.06 108 SER A N 1
ATOM 916 C CA . SER A 1 108 ? -0.642 -10.525 -4.111 1.00 94.06 108 SER A CA 1
ATOM 917 C C . SER A 1 108 ? -0.922 -9.228 -4.865 1.00 94.06 108 SER A C 1
ATOM 919 O O . SER A 1 108 ? -2.047 -9.001 -5.300 1.00 94.06 108 SER A O 1
ATOM 921 N N . ILE A 1 109 ? 0.067 -8.341 -4.965 1.00 92.94 109 ILE A N 1
ATOM 922 C CA . ILE A 1 109 ? -0.073 -7.010 -5.566 1.00 92.94 109 ILE A CA 1
ATOM 923 C C . ILE A 1 109 ? 1.108 -6.739 -6.486 1.00 92.94 109 ILE A C 1
ATOM 925 O O . ILE A 1 109 ? 2.253 -6.879 -6.067 1.00 92.94 109 ILE A O 1
ATOM 929 N N . SER A 1 110 ? 0.825 -6.286 -7.700 1.00 90.38 110 SER A N 1
ATOM 930 C CA . SER A 1 110 ? 1.815 -5.738 -8.624 1.00 90.38 110 SER A CA 1
ATOM 931 C C . SER A 1 110 ? 1.520 -4.269 -8.861 1.00 90.38 110 SER A C 1
ATOM 933 O O . SER A 1 110 ? 0.374 -3.898 -9.120 1.00 90.38 110 SER A O 1
ATOM 935 N N . GLU A 1 111 ? 2.552 -3.434 -8.800 1.00 86.88 111 GLU A N 1
ATOM 936 C CA . GLU A 1 111 ? 2.439 -1.999 -9.028 1.00 86.88 111 GLU A CA 1
ATOM 937 C C . GLU A 1 111 ? 3.565 -1.478 -9.920 1.00 86.88 111 GLU A C 1
ATOM 939 O O . GLU A 1 111 ? 4.724 -1.385 -9.510 1.00 86.88 111 GLU A O 1
ATOM 944 N N . ASP A 1 112 ? 3.188 -1.084 -11.137 1.00 80.38 112 ASP A N 1
ATOM 945 C CA . ASP A 1 112 ? 4.008 -0.396 -12.128 1.00 80.38 112 ASP A CA 1
ATOM 946 C C . ASP A 1 112 ? 3.387 0.971 -12.478 1.00 80.38 112 ASP A C 1
ATOM 948 O O . ASP A 1 112 ? 2.468 1.061 -13.300 1.00 80.38 112 ASP A O 1
ATOM 952 N N . PRO A 1 113 ? 3.792 2.060 -11.808 1.00 68.25 113 PRO A N 1
ATOM 953 C CA . PRO A 1 113 ? 3.220 3.371 -12.079 1.00 68.25 113 PRO A CA 1
ATOM 954 C C . PRO A 1 113 ? 3.588 3.842 -13.501 1.00 68.25 113 PRO A C 1
ATOM 956 O O . PRO A 1 113 ? 4.755 3.918 -13.864 1.00 68.25 113 PRO A O 1
ATOM 959 N N . ILE A 1 114 ? 2.569 4.177 -14.310 1.00 56.28 114 ILE A N 1
ATOM 960 C CA . ILE A 1 114 ? 2.687 4.539 -15.746 1.00 56.28 114 ILE A CA 1
ATOM 961 C C . ILE A 1 114 ? 3.408 5.874 -15.977 1.00 56.28 114 ILE A C 1
ATOM 963 O O . ILE A 1 114 ? 3.763 6.197 -17.112 1.00 56.28 114 ILE A O 1
ATOM 967 N N . GLU A 1 115 ? 3.615 6.691 -14.946 1.00 52.22 115 GLU A N 1
ATOM 968 C CA . GLU A 1 115 ? 4.243 7.990 -15.159 1.00 52.22 115 GLU A CA 1
ATOM 969 C C . GLU A 1 115 ? 5.671 7.806 -15.672 1.00 52.22 115 GLU A C 1
ATOM 971 O O . GLU A 1 115 ? 6.453 7.024 -15.132 1.00 52.22 115 GLU A O 1
ATOM 976 N N . ASN A 1 116 ? 5.969 8.514 -16.773 1.00 39.16 116 ASN A N 1
ATOM 977 C CA . ASN A 1 116 ? 7.289 8.630 -17.380 1.00 39.16 116 ASN A CA 1
ATOM 978 C C . ASN A 1 116 ? 8.349 8.545 -16.285 1.00 39.16 116 ASN A C 1
ATOM 980 O O . ASN A 1 116 ? 8.232 9.281 -15.305 1.00 39.16 116 ASN A O 1
ATOM 984 N N . ARG A 1 117 ? 9.373 7.704 -16.487 1.00 41.62 117 ARG A N 1
ATOM 985 C CA . ARG A 1 117 ? 10.521 7.406 -15.597 1.00 41.62 117 ARG A CA 1
ATOM 986 C C . ARG A 1 117 ? 11.317 8.640 -15.083 1.00 41.62 117 ARG A C 1
ATOM 988 O O . ARG A 1 117 ? 12.434 8.502 -14.605 1.00 41.62 117 ARG A O 1
ATOM 995 N N . PHE A 1 118 ? 10.755 9.839 -15.222 1.00 34.06 118 PHE A N 1
ATOM 996 C CA . PHE A 1 118 ? 11.248 11.175 -14.932 1.00 34.06 118 PHE A CA 1
ATOM 997 C C . PHE A 1 118 ? 10.379 11.981 -13.940 1.00 34.06 118 PHE A C 1
ATOM 999 O O . PHE A 1 118 ? 10.825 13.045 -13.516 1.00 34.06 118 PHE A O 1
ATOM 1006 N N . LEU A 1 119 ? 9.180 11.529 -13.535 1.00 35.25 119 LEU A N 1
ATOM 1007 C CA . LEU A 1 119 ? 8.461 12.142 -12.406 1.00 35.25 119 LEU A CA 1
ATOM 1008 C C . LEU A 1 119 ? 8.862 11.430 -11.106 1.00 35.25 119 LEU A C 1
ATOM 1010 O O . LEU A 1 119 ? 8.465 10.308 -10.825 1.00 35.25 119 LEU A O 1
ATOM 1014 N N . ILE A 1 120 ? 9.696 12.130 -10.340 1.00 45.09 120 ILE A N 1
ATOM 1015 C CA . ILE A 1 120 ? 10.480 11.749 -9.146 1.00 45.09 120 ILE A CA 1
ATOM 1016 C C . ILE A 1 120 ? 9.655 11.175 -7.971 1.00 45.09 120 ILE A C 1
ATOM 1018 O O . ILE A 1 120 ? 10.194 10.899 -6.904 1.00 45.09 120 ILE A O 1
ATOM 1022 N N . SER A 1 121 ? 8.345 11.005 -8.111 1.00 50.00 121 SER A N 1
ATOM 1023 C CA . SER A 1 121 ? 7.468 10.893 -6.956 1.00 50.00 121 SER A CA 1
ATOM 1024 C C . SER A 1 121 ? 6.921 9.495 -6.673 1.00 50.00 121 SER A C 1
ATOM 1026 O O . SER A 1 121 ? 6.620 9.220 -5.513 1.00 50.00 121 SER A O 1
ATOM 1028 N N . HIS A 1 122 ? 6.841 8.579 -7.642 1.00 64.12 122 HIS A N 1
ATOM 1029 C CA . HIS A 1 122 ? 6.470 7.187 -7.349 1.00 64.12 122 HIS A CA 1
ATOM 1030 C C . HIS A 1 122 ? 7.697 6.381 -6.928 1.00 64.12 122 HIS A C 1
ATOM 1032 O O . HIS A 1 122 ? 8.556 6.048 -7.741 1.00 64.12 122 HIS A O 1
ATOM 1038 N N . LYS A 1 123 ? 7.805 6.129 -5.620 1.00 71.75 123 LYS A N 1
ATOM 1039 C CA . LYS A 1 123 ? 9.061 5.688 -5.010 1.00 71.75 123 LYS A CA 1
ATOM 1040 C C . LYS A 1 123 ? 9.479 4.281 -5.411 1.00 71.75 123 LYS A C 1
ATOM 1042 O O . LYS A 1 123 ? 10.670 4.034 -5.514 1.00 71.75 123 LYS A O 1
ATOM 1047 N N . TYR A 1 124 ? 8.528 3.377 -5.617 1.00 82.75 124 TYR A N 1
ATOM 1048 C CA . TYR A 1 124 ? 8.827 1.979 -5.877 1.00 82.75 124 TYR A CA 1
ATOM 1049 C C . TYR A 1 124 ? 8.033 1.444 -7.032 1.00 82.75 124 TYR A C 1
ATOM 1051 O O . TYR A 1 124 ? 6.908 1.858 -7.299 1.00 82.75 124 TYR A O 1
ATOM 1059 N N . SER A 1 125 ? 8.609 0.423 -7.637 1.00 87.12 125 SER A N 1
ATOM 1060 C CA . SER A 1 125 ? 7.841 -0.448 -8.475 1.00 87.12 125 SER A CA 1
ATOM 1061 C C . SER A 1 125 ? 8.168 -1.895 -8.196 1.00 87.12 125 SER A C 1
ATOM 1063 O O . SER A 1 125 ? 9.342 -2.253 -8.100 1.00 87.12 125 SER A O 1
ATOM 1065 N N . TYR A 1 126 ? 7.129 -2.701 -8.000 1.00 90.44 126 TYR A N 1
ATOM 1066 C CA . TYR A 1 126 ? 7.272 -3.930 -7.239 1.00 90.44 126 TYR A CA 1
ATOM 1067 C C . TYR A 1 126 ? 6.155 -4.935 -7.504 1.00 90.44 126 TYR A C 1
ATOM 1069 O O . TYR A 1 126 ? 5.055 -4.571 -7.913 1.00 90.44 126 TYR A O 1
ATOM 1077 N N . ASP A 1 127 ? 6.464 -6.182 -7.168 1.00 93.31 127 ASP A N 1
ATOM 1078 C CA . ASP A 1 127 ? 5.509 -7.256 -6.942 1.00 93.31 127 ASP A CA 1
ATOM 1079 C C . ASP A 1 127 ? 5.622 -7.688 -5.478 1.00 93.31 127 ASP A C 1
ATOM 1081 O O . ASP A 1 127 ? 6.725 -7.809 -4.947 1.00 93.31 127 ASP A O 1
ATOM 1085 N N . LEU A 1 128 ? 4.494 -7.904 -4.812 1.00 95.12 128 LEU A N 1
ATOM 1086 C CA . LEU A 1 128 ? 4.366 -8.216 -3.390 1.00 95.12 128 LEU A CA 1
ATOM 1087 C C . LEU A 1 128 ? 3.448 -9.423 -3.224 1.00 95.12 128 LEU A C 1
ATOM 1089 O O . LEU A 1 128 ? 2.374 -9.465 -3.815 1.00 95.12 128 LEU A O 1
ATOM 1093 N N . ASN A 1 129 ? 3.813 -10.344 -2.341 1.00 96.44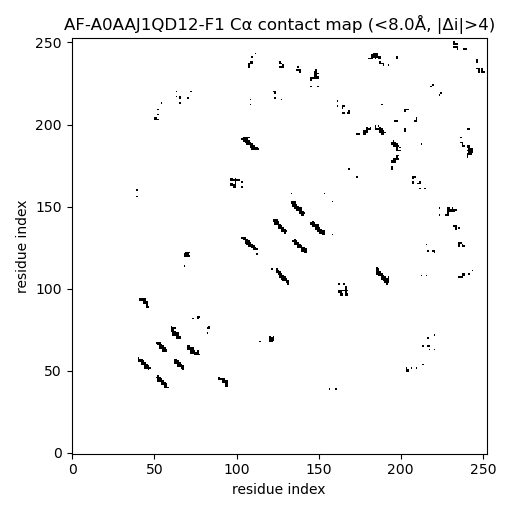 129 ASN A N 1
ATOM 1094 C CA . ASN A 1 129 ? 2.921 -11.355 -1.792 1.00 96.44 129 ASN A CA 1
ATOM 1095 C C . ASN A 1 129 ? 2.952 -11.316 -0.261 1.00 96.44 129 ASN A C 1
ATOM 1097 O O . ASN A 1 129 ? 4.039 -11.318 0.311 1.00 96.44 129 ASN A O 1
ATOM 1101 N N . ILE A 1 130 ? 1.789 -11.344 0.389 1.00 96.44 130 ILE A N 1
ATOM 1102 C CA . ILE A 1 130 ? 1.623 -11.487 1.841 1.00 96.44 130 ILE A CA 1
ATOM 1103 C C . ILE A 1 130 ? 0.789 -12.737 2.107 1.00 96.44 130 ILE A C 1
ATOM 1105 O O . ILE A 1 130 ? -0.372 -12.796 1.700 1.00 96.44 130 ILE A O 1
ATOM 1109 N N . ASP A 1 131 ? 1.359 -13.709 2.816 1.00 94.31 131 ASP A N 1
ATOM 1110 C CA . ASP A 1 131 ? 0.652 -14.938 3.182 1.00 94.31 131 ASP A CA 1
ATOM 1111 C C . ASP A 1 131 ? -0.163 -14.804 4.481 1.00 94.31 131 ASP A C 1
ATOM 1113 O O . ASP A 1 131 ? -0.035 -13.835 5.233 1.00 94.31 131 ASP A O 1
ATOM 1117 N N . SER A 1 132 ? -0.979 -15.820 4.775 1.00 92.19 132 SER A N 1
ATOM 1118 C CA . SER A 1 132 ? -1.819 -15.924 5.981 1.00 92.19 132 SER A CA 1
ATOM 1119 C C . SER A 1 132 ? -1.081 -15.827 7.327 1.00 92.19 132 SER A C 1
ATOM 1121 O O . SER A 1 132 ? -1.731 -15.685 8.366 1.00 92.19 132 SER A O 1
ATOM 1123 N N . LEU A 1 133 ? 0.253 -15.890 7.335 1.00 92.81 133 LEU A N 1
ATOM 1124 C CA . LEU A 1 133 ? 1.096 -15.767 8.525 1.00 92.81 133 LEU A CA 1
ATOM 1125 C C . LEU A 1 133 ? 1.790 -14.399 8.609 1.00 92.81 133 LEU A C 1
ATOM 1127 O O . LEU A 1 133 ? 2.502 -14.130 9.577 1.00 92.81 133 LEU A O 1
ATOM 1131 N N . GLY A 1 134 ? 1.578 -13.528 7.620 1.00 93.75 134 GLY A N 1
ATOM 1132 C CA . GLY A 1 134 ? 2.200 -12.212 7.535 1.00 93.75 134 GLY A CA 1
ATOM 1133 C C . GLY A 1 134 ? 3.633 -12.250 7.010 1.00 93.75 134 GLY A C 1
ATOM 1134 O O . GLY A 1 134 ? 4.362 -11.269 7.184 1.00 93.75 134 GLY A O 1
ATOM 1135 N N . LYS A 1 135 ? 4.057 -13.349 6.375 1.00 95.62 135 LYS A N 1
ATOM 1136 C CA . LYS A 1 135 ? 5.315 -13.378 5.631 1.00 95.62 135 LYS A CA 1
ATOM 1137 C C . LYS A 1 135 ? 5.116 -12.673 4.296 1.00 95.62 135 LYS A C 1
ATOM 1139 O O . LYS A 1 135 ? 4.170 -12.946 3.559 1.00 95.62 135 LYS A O 1
ATOM 1144 N N . VAL A 1 136 ? 6.044 -11.779 3.992 1.00 96.12 136 VAL A N 1
ATOM 1145 C CA . VAL A 1 136 ? 6.110 -11.013 2.756 1.00 96.12 136 VAL A CA 1
ATOM 1146 C C . VAL A 1 136 ? 7.239 -11.541 1.891 1.00 96.12 136 VAL A C 1
ATOM 1148 O O . VAL A 1 136 ? 8.376 -11.608 2.356 1.00 96.12 136 VAL A O 1
ATOM 1151 N N . ASN A 1 137 ? 6.927 -11.842 0.633 1.00 95.56 137 ASN A N 1
ATOM 1152 C CA . ASN A 1 137 ? 7.898 -11.993 -0.447 1.00 95.56 137 ASN A CA 1
ATOM 1153 C C . ASN A 1 137 ? 7.674 -10.850 -1.439 1.00 95.56 137 ASN A C 1
ATOM 1155 O O . ASN A 1 137 ? 6.531 -10.541 -1.767 1.00 95.56 137 ASN A O 1
ATOM 1159 N N . LEU A 1 138 ? 8.739 -10.204 -1.896 1.00 94.38 138 LEU A N 1
ATOM 1160 C CA . LEU A 1 138 ? 8.643 -9.007 -2.723 1.00 94.38 138 LEU A CA 1
ATOM 1161 C C . LEU A 1 138 ? 9.771 -8.981 -3.754 1.00 94.38 138 LEU A C 1
ATOM 1163 O O . LEU A 1 138 ? 10.918 -9.242 -3.403 1.00 94.38 138 LEU A O 1
ATOM 1167 N N . ASN A 1 139 ? 9.454 -8.609 -4.991 1.00 93.06 139 ASN A N 1
ATOM 1168 C CA . ASN A 1 139 ? 10.432 -8.215 -6.000 1.00 93.06 139 ASN A CA 1
ATOM 1169 C C . ASN A 1 139 ? 10.330 -6.710 -6.221 1.00 93.06 139 ASN A C 1
ATOM 1171 O O . ASN A 1 139 ? 9.238 -6.198 -6.449 1.00 93.06 139 ASN A O 1
ATOM 1175 N N . VAL A 1 140 ? 11.455 -6.005 -6.196 1.00 91.50 140 VAL A N 1
ATOM 1176 C CA . VAL A 1 140 ? 11.536 -4.584 -6.544 1.00 91.50 140 VAL A CA 1
ATOM 1177 C C . VAL A 1 140 ? 12.261 -4.447 -7.872 1.00 91.50 140 VAL A C 1
ATOM 1179 O O . VAL A 1 140 ? 13.293 -5.076 -8.087 1.00 91.50 140 VAL A O 1
ATOM 1182 N N . TYR A 1 141 ? 11.723 -3.598 -8.739 1.00 87.31 141 TYR A N 1
ATOM 1183 C CA . TYR A 1 141 ? 12.242 -3.291 -10.075 1.00 87.31 141 TYR A CA 1
ATOM 1184 C C . TYR A 1 141 ? 12.694 -1.831 -10.205 1.00 87.31 141 TYR A C 1
ATOM 1186 O O . TYR A 1 141 ? 13.418 -1.475 -11.128 1.00 87.31 141 TYR A O 1
ATOM 1194 N N . TYR A 1 142 ? 12.225 -0.964 -9.307 1.00 84.69 142 TYR A N 1
ATOM 1195 C CA . TYR A 1 142 ? 12.625 0.435 -9.209 1.00 84.69 142 TYR A CA 1
ATOM 1196 C C . TYR A 1 142 ? 12.494 0.893 -7.746 1.00 84.69 142 TYR A C 1
ATOM 1198 O O . TYR A 1 142 ? 11.521 0.493 -7.096 1.00 84.69 142 TYR A O 1
ATOM 1206 N N . PRO A 1 143 ? 13.418 1.723 -7.229 1.00 83.12 143 PRO A N 1
ATOM 1207 C CA . PRO A 1 143 ? 14.566 2.297 -7.929 1.00 83.12 143 PRO A CA 1
ATOM 1208 C C . PRO A 1 143 ? 15.716 1.290 -8.074 1.00 83.12 143 PRO A C 1
ATOM 1210 O O . PRO A 1 143 ? 15.717 0.257 -7.406 1.00 83.12 143 PRO A O 1
ATOM 1213 N N . ILE A 1 144 ? 16.670 1.564 -8.973 1.00 83.44 144 ILE A N 1
ATOM 1214 C CA . ILE A 1 144 ? 17.749 0.622 -9.347 1.00 83.44 144 ILE A CA 1
ATOM 1215 C C . ILE A 1 144 ? 18.561 0.205 -8.115 1.00 83.44 144 ILE A C 1
ATOM 1217 O O . ILE A 1 144 ? 18.895 -0.962 -7.943 1.00 83.44 144 ILE A O 1
ATOM 1221 N N . GLU A 1 145 ? 18.823 1.135 -7.198 1.00 86.31 145 GLU A N 1
ATOM 1222 C CA . GLU A 1 145 ? 19.550 0.879 -5.952 1.00 86.31 145 GLU A CA 1
ATOM 1223 C C . GLU A 1 145 ? 18.807 -0.037 -4.962 1.00 86.31 145 GLU A C 1
ATOM 1225 O O . GLU A 1 145 ? 19.382 -0.469 -3.960 1.00 86.31 145 GLU A O 1
ATOM 1230 N N . LYS A 1 146 ? 17.529 -0.325 -5.222 1.00 89.25 146 LYS A N 1
ATOM 1231 C CA . LYS A 1 146 ? 16.691 -1.254 -4.456 1.00 89.25 146 LYS A CA 1
ATOM 1232 C C . LYS A 1 146 ? 16.225 -2.446 -5.292 1.00 89.25 146 LYS A C 1
ATOM 1234 O O . LYS A 1 146 ? 15.403 -3.212 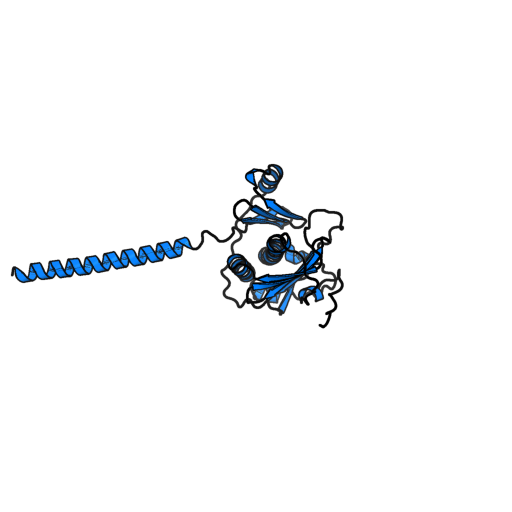-4.806 1.00 89.25 146 LYS A O 1
ATOM 1239 N N . GLU A 1 147 ? 16.706 -2.610 -6.522 1.00 89.25 147 GLU A N 1
ATOM 1240 C CA . GLU A 1 147 ? 16.283 -3.711 -7.387 1.00 89.25 147 GLU A CA 1
ATOM 1241 C C . GLU A 1 147 ? 16.695 -5.071 -6.797 1.00 89.25 147 GLU A C 1
ATOM 1243 O O . GLU A 1 147 ? 17.836 -5.261 -6.375 1.00 89.25 147 GLU A O 1
ATOM 1248 N N . GLY A 1 148 ? 15.761 -6.025 -6.774 1.00 91.00 148 GLY A N 1
ATOM 1249 C CA . GLY A 1 148 ? 15.992 -7.391 -6.304 1.00 91.00 148 GLY A CA 1
ATOM 1250 C C . GLY A 1 148 ? 14.887 -7.925 -5.397 1.00 91.00 148 GLY A C 1
ATOM 1251 O O . GLY A 1 148 ? 13.809 -7.336 -5.273 1.00 91.00 148 GLY A O 1
ATOM 1252 N N . GLY A 1 149 ? 15.145 -9.080 -4.788 1.00 93.81 149 GLY A N 1
ATOM 1253 C CA . GLY A 1 149 ? 14.184 -9.759 -3.931 1.00 93.81 149 GLY A CA 1
ATOM 1254 C C . GLY A 1 149 ? 14.280 -9.365 -2.466 1.00 93.81 149 GLY A C 1
ATOM 1255 O O . GLY A 1 149 ? 15.340 -9.024 -1.938 1.00 93.81 149 GLY A O 1
ATOM 1256 N N . TYR A 1 150 ? 13.158 -9.482 -1.766 1.00 95.00 150 TYR A N 1
ATOM 1257 C CA . TYR A 1 150 ? 13.048 -9.273 -0.332 1.00 95.00 150 TYR A CA 1
ATOM 1258 C C . TYR A 1 150 ? 12.107 -10.309 0.284 1.00 95.00 150 TYR A C 1
ATOM 1260 O O . TYR A 1 150 ? 11.045 -10.599 -0.257 1.00 95.00 150 TYR A O 1
ATOM 1268 N N . SER A 1 151 ? 12.484 -10.831 1.453 1.00 94.00 151 SER A N 1
ATOM 1269 C CA . SER A 1 151 ? 11.634 -11.704 2.269 1.00 94.00 151 SER A CA 1
ATOM 1270 C C . SER A 1 151 ? 11.692 -11.260 3.727 1.00 94.00 151 SER A C 1
ATOM 1272 O O . SER A 1 151 ? 12.779 -11.029 4.269 1.00 94.00 151 SER A O 1
ATOM 1274 N N . PHE A 1 152 ? 10.536 -11.083 4.365 1.00 94.00 152 PHE A N 1
ATOM 1275 C CA . PHE A 1 152 ? 10.442 -10.637 5.757 1.00 94.00 152 PHE A CA 1
ATOM 1276 C C . PHE A 1 152 ? 9.080 -10.920 6.381 1.00 94.00 152 PHE A C 1
ATOM 1278 O O . PHE A 1 152 ? 8.106 -11.121 5.676 1.00 94.00 152 PHE A O 1
ATOM 1285 N N . ASN A 1 153 ? 9.002 -10.884 7.711 1.00 95.50 153 ASN A N 1
ATOM 1286 C CA . ASN A 1 153 ? 7.731 -10.964 8.429 1.00 95.50 153 ASN A CA 1
ATOM 1287 C C . ASN A 1 153 ? 7.243 -9.562 8.797 1.00 95.50 153 ASN A C 1
ATOM 1289 O O . ASN A 1 153 ? 8.045 -8.714 9.205 1.00 95.50 153 ASN A O 1
ATOM 1293 N N . LEU A 1 154 ? 5.937 -9.336 8.675 1.00 94.38 154 LEU A N 1
ATOM 1294 C CA . LEU A 1 154 ? 5.292 -8.131 9.176 1.00 94.38 154 LEU A CA 1
ATOM 1295 C C . LEU A 1 154 ? 5.307 -8.087 10.703 1.00 94.38 154 LEU A C 1
ATOM 1297 O O . LEU A 1 154 ? 5.247 -9.111 11.389 1.00 94.38 154 LEU A O 1
ATOM 1301 N N . SER A 1 155 ? 5.335 -6.869 11.242 1.00 92.88 155 SER A N 1
ATOM 1302 C CA . SER A 1 155 ? 4.956 -6.653 12.633 1.00 92.88 155 SER A CA 1
ATOM 1303 C C . SER A 1 155 ? 3.495 -7.064 12.847 1.00 92.88 155 SER A C 1
ATOM 1305 O O . SER A 1 155 ? 2.685 -7.051 11.918 1.00 92.88 155 SER A O 1
ATOM 1307 N N . LYS A 1 156 ? 3.138 -7.404 14.089 1.00 90.00 156 LYS A N 1
ATOM 1308 C CA . LYS A 1 156 ? 1.757 -7.763 14.425 1.00 90.00 156 LYS A CA 1
ATOM 1309 C C . LYS A 1 156 ? 0.769 -6.652 14.060 1.00 90.00 156 LYS A C 1
ATOM 1311 O O . LYS A 1 156 ? -0.290 -6.950 13.521 1.00 90.00 156 LYS A O 1
ATOM 1316 N N . ASP A 1 157 ? 1.132 -5.400 14.326 1.00 88.56 157 ASP A N 1
ATOM 1317 C CA . ASP A 1 157 ? 0.259 -4.252 14.080 1.00 88.56 157 ASP A CA 1
ATOM 1318 C C . ASP A 1 157 ? 0.037 -4.035 12.575 1.00 88.56 157 ASP A C 1
ATOM 1320 O O . ASP A 1 157 ? -1.094 -3.811 12.148 1.00 88.56 157 ASP A O 1
ATOM 1324 N N . ASP A 1 158 ? 1.084 -4.184 11.754 1.00 91.19 158 ASP A N 1
ATOM 1325 C CA . ASP A 1 158 ? 0.966 -4.091 10.292 1.00 91.19 158 ASP A CA 1
ATOM 1326 C C . ASP A 1 158 ? 0.151 -5.256 9.714 1.00 91.19 158 ASP A C 1
ATOM 1328 O O . ASP A 1 158 ? -0.659 -5.071 8.804 1.00 91.19 158 ASP A O 1
ATOM 1332 N N . PHE A 1 159 ? 0.334 -6.462 10.257 1.00 91.56 159 PHE A N 1
ATOM 1333 C CA . PHE A 1 159 ? -0.416 -7.637 9.830 1.00 91.56 159 PHE A CA 1
ATOM 1334 C C . PHE A 1 159 ? -1.906 -7.539 10.190 1.00 91.56 159 PHE A C 1
ATOM 1336 O O . PHE A 1 159 ? -2.774 -7.786 9.350 1.00 91.56 159 PHE A O 1
ATOM 1343 N N . ASP A 1 160 ? -2.222 -7.120 11.418 1.00 87.50 160 ASP A N 1
ATOM 1344 C CA . ASP A 1 160 ? -3.600 -6.869 11.842 1.00 87.50 160 ASP A CA 1
ATOM 1345 C C . ASP A 1 160 ? -4.232 -5.743 10.999 1.00 87.50 160 ASP A C 1
ATOM 1347 O O . ASP A 1 160 ? -5.413 -5.820 10.650 1.00 87.50 160 ASP A O 1
ATOM 1351 N N . MET A 1 161 ? -3.450 -4.731 10.604 1.00 88.06 161 MET A N 1
ATOM 1352 C CA . MET A 1 161 ? -3.918 -3.636 9.755 1.00 88.06 161 MET A CA 1
ATOM 1353 C C . MET A 1 161 ? -4.344 -4.104 8.364 1.00 88.06 161 MET A C 1
ATOM 1355 O O . MET A 1 161 ? -5.479 -3.824 7.974 1.00 88.06 161 MET A O 1
ATOM 1359 N N . ILE A 1 162 ? -3.503 -4.847 7.630 1.00 88.81 162 ILE A N 1
ATOM 1360 C CA . ILE A 1 162 ? -3.901 -5.334 6.298 1.00 88.81 162 ILE A CA 1
ATOM 1361 C C . ILE A 1 162 ? -5.096 -6.275 6.376 1.00 88.81 162 ILE A C 1
ATOM 1363 O O . ILE A 1 162 ? -6.012 -6.179 5.560 1.00 88.81 162 ILE A O 1
ATOM 1367 N N . LYS A 1 163 ? -5.144 -7.135 7.400 1.00 88.12 163 LYS A N 1
ATOM 1368 C CA . LYS A 1 163 ? -6.298 -8.005 7.616 1.00 88.12 163 LYS A CA 1
ATOM 1369 C C . LYS A 1 163 ? -7.574 -7.196 7.762 1.00 88.12 163 LYS A C 1
ATOM 1371 O O . LYS A 1 163 ? -8.568 -7.545 7.135 1.00 88.12 163 LYS A O 1
ATOM 1376 N N . ASN A 1 164 ? -7.551 -6.136 8.561 1.00 86.69 164 ASN A N 1
ATOM 1377 C CA . ASN A 1 164 ? -8.719 -5.295 8.778 1.00 86.69 164 ASN A CA 1
ATOM 1378 C C . ASN A 1 164 ? -9.113 -4.491 7.531 1.00 86.69 164 ASN A C 1
ATOM 1380 O O . ASN A 1 164 ? -10.299 -4.404 7.236 1.00 86.69 164 ASN A O 1
ATOM 1384 N N . ILE A 1 165 ? -8.147 -3.963 6.768 1.00 88.25 165 ILE A N 1
ATOM 1385 C CA . ILE A 1 165 ? -8.421 -3.309 5.476 1.00 88.25 165 ILE A CA 1
ATOM 1386 C C . ILE A 1 165 ? -9.151 -4.281 4.542 1.00 88.25 165 ILE A C 1
ATOM 1388 O O . ILE A 1 165 ? -10.194 -3.941 3.994 1.00 88.25 165 ILE A O 1
ATOM 1392 N N . LEU A 1 166 ? -8.657 -5.516 4.422 1.00 86.94 166 LEU A N 1
ATOM 1393 C CA . LEU A 1 166 ? -9.303 -6.555 3.615 1.00 86.94 166 LEU A CA 1
ATOM 1394 C C . LEU A 1 166 ? -10.681 -6.956 4.154 1.00 86.94 166 LEU A C 1
ATOM 1396 O O . LEU A 1 166 ? -11.546 -7.346 3.379 1.00 86.94 166 LEU A O 1
ATOM 1400 N N . GLY A 1 167 ? -10.906 -6.829 5.463 1.00 84.25 167 GLY A N 1
ATOM 1401 C CA . GLY A 1 167 ? -12.200 -7.080 6.099 1.00 84.25 167 GLY A CA 1
ATOM 1402 C C . GLY A 1 167 ? -13.309 -6.114 5.675 1.00 84.25 167 GLY A C 1
ATOM 1403 O O . GLY A 1 167 ? -14.479 -6.469 5.797 1.00 84.25 167 GLY A O 1
ATOM 1404 N N . ASN A 1 168 ? -12.968 -4.929 5.156 1.00 83.81 168 ASN A N 1
ATOM 1405 C CA . ASN A 1 168 ? -13.956 -4.001 4.597 1.00 83.81 168 ASN A CA 1
ATOM 1406 C C . ASN A 1 168 ? -14.472 -4.431 3.226 1.00 83.81 168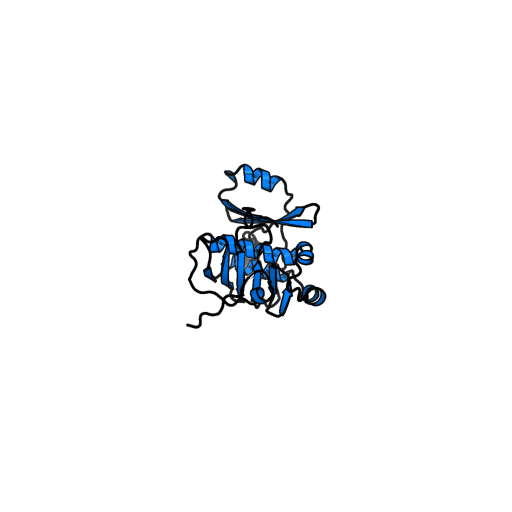 ASN A C 1
ATOM 1408 O O . ASN A 1 168 ? -15.549 -4.008 2.818 1.00 83.81 168 ASN A O 1
ATOM 1412 N N . VAL A 1 169 ? -13.713 -5.258 2.511 1.00 82.00 169 VAL A N 1
ATOM 1413 C CA . VAL A 1 169 ? -14.051 -5.653 1.151 1.00 82.00 169 VAL A CA 1
ATOM 1414 C C . VAL A 1 169 ? -14.966 -6.865 1.207 1.00 82.00 169 VAL A C 1
ATOM 1416 O O . VAL A 1 169 ? -14.550 -7.972 1.555 1.00 82.00 169 VAL A O 1
ATOM 1419 N N . SER A 1 170 ? -16.242 -6.671 0.880 1.00 76.12 170 SER A N 1
ATOM 1420 C CA . SER A 1 170 ? -17.201 -7.769 0.947 1.00 76.12 170 SER A CA 1
ATOM 1421 C C . SER A 1 170 ? -17.011 -8.756 -0.210 1.00 76.12 170 SER A C 1
ATOM 1423 O O . SER A 1 170 ? -16.756 -8.367 -1.350 1.00 76.12 170 SER A O 1
ATOM 1425 N N . VAL A 1 171 ? -17.227 -10.051 0.053 1.00 74.94 171 VAL A N 1
ATOM 1426 C CA . VAL A 1 171 ? -17.230 -11.098 -0.992 1.00 74.94 171 VAL A CA 1
ATOM 1427 C C . VAL A 1 171 ? -18.211 -10.742 -2.111 1.00 74.94 171 VAL A C 1
ATOM 1429 O O . VAL A 1 171 ? -17.876 -10.836 -3.282 1.00 74.94 171 VAL A O 1
ATOM 1432 N N . LYS A 1 172 ? -19.384 -10.202 -1.756 1.00 72.25 172 LYS A N 1
ATOM 1433 C CA . LYS A 1 172 ? -20.377 -9.725 -2.724 1.00 72.25 172 LYS A CA 1
ATOM 1434 C C . LYS A 1 172 ? -19.826 -8.626 -3.641 1.00 72.25 172 LYS A C 1
ATOM 1436 O O . LYS A 1 172 ? -20.206 -8.577 -4.808 1.00 72.25 172 LYS A O 1
ATOM 1441 N N . GLU A 1 173 ? -18.994 -7.715 -3.144 1.00 72.69 173 GLU A N 1
ATOM 1442 C CA . GLU A 1 173 ? -18.354 -6.703 -3.992 1.00 72.69 173 GLU A CA 1
ATOM 1443 C C . GLU A 1 173 ? -17.300 -7.306 -4.908 1.00 72.69 173 GLU A C 1
ATOM 1445 O O . GLU A 1 173 ? -17.214 -6.880 -6.057 1.00 72.69 173 GLU A O 1
ATOM 1450 N N . LEU A 1 174 ? -16.545 -8.295 -4.429 1.00 74.56 174 LEU A N 1
ATOM 1451 C CA . LEU A 1 174 ? -15.553 -9.004 -5.235 1.00 74.56 174 LEU A CA 1
ATOM 1452 C C . LEU A 1 174 ? -16.221 -9.820 -6.353 1.00 74.56 174 LEU A C 1
ATOM 1454 O O . LEU A 1 174 ? -15.860 -9.658 -7.518 1.00 74.56 174 LEU A O 1
ATOM 1458 N N . ASP A 1 175 ? -17.257 -10.593 -6.018 1.00 70.19 175 ASP A N 1
ATOM 1459 C CA . ASP A 1 175 ? -18.029 -11.423 -6.952 1.00 70.19 175 ASP A CA 1
ATOM 1460 C C . ASP A 1 175 ? -18.736 -10.597 -8.035 1.00 70.19 175 ASP A C 1
ATOM 1462 O O . ASP A 1 175 ? -18.798 -11.001 -9.194 1.00 70.19 175 ASP A O 1
ATOM 1466 N N . ASN A 1 176 ? -19.285 -9.430 -7.674 1.00 61.72 176 ASN A N 1
ATOM 1467 C CA . ASN A 1 176 ? -20.069 -8.617 -8.608 1.00 61.72 176 ASN A CA 1
ATOM 1468 C C . ASN A 1 176 ? -19.231 -7.681 -9.482 1.00 61.72 176 ASN A C 1
ATOM 1470 O O . ASN A 1 176 ? -19.793 -7.092 -10.408 1.00 61.72 176 ASN A O 1
ATOM 1474 N N . LYS A 1 177 ? -17.943 -7.461 -9.178 1.00 58.28 177 LYS A N 1
ATOM 1475 C CA . LYS A 1 177 ? -17.195 -6.368 -9.814 1.00 58.28 177 LYS A CA 1
ATOM 1476 C C . LYS A 1 177 ? -15.944 -6.764 -10.594 1.00 58.28 177 LYS A C 1
ATOM 1478 O O . LYS A 1 177 ? -15.606 -5.981 -11.476 1.00 58.28 177 LYS A O 1
ATOM 1483 N N . PHE A 1 178 ? -15.268 -7.902 -10.379 1.00 53.81 178 PHE A N 1
ATOM 1484 C CA . PHE A 1 178 ? -13.930 -8.060 -10.986 1.00 53.81 178 PHE A CA 1
ATOM 1485 C C . PHE A 1 178 ? -13.546 -9.487 -11.426 1.00 53.81 178 PHE A C 1
ATOM 1487 O O . PHE A 1 178 ? -12.923 -10.249 -10.698 1.00 53.81 178 PHE A O 1
ATOM 1494 N N . TYR A 1 179 ? -13.838 -9.784 -12.697 1.00 51.81 179 TYR A N 1
ATOM 1495 C CA . TYR A 1 179 ? -12.963 -10.548 -13.596 1.00 51.81 179 TYR A CA 1
ATOM 1496 C C . TYR A 1 179 ? -12.865 -9.753 -14.898 1.00 51.81 179 TYR A C 1
ATOM 1498 O O . TYR A 1 179 ? -13.683 -9.911 -15.803 1.00 51.81 179 TYR A O 1
ATOM 1506 N N . ILE A 1 180 ? -11.876 -8.870 -15.007 1.00 54.53 180 ILE A N 1
ATOM 1507 C CA . ILE A 1 180 ? -11.543 -8.257 -16.291 1.00 54.53 180 ILE A CA 1
ATOM 1508 C C . ILE A 1 180 ? -10.149 -8.765 -16.637 1.00 54.53 180 ILE A C 1
ATOM 1510 O O . ILE A 1 180 ? -9.158 -8.326 -16.077 1.00 54.53 180 ILE A O 1
ATOM 1514 N N . LYS A 1 181 ? -10.021 -9.717 -17.565 1.00 52.00 181 LYS A N 1
ATOM 1515 C CA . LYS A 1 181 ? -8.716 -10.003 -18.186 1.00 52.00 181 LYS A CA 1
ATOM 1516 C C . LYS A 1 181 ? -8.350 -8.834 -19.103 1.00 52.00 181 LYS A C 1
ATOM 1518 O O . LYS A 1 181 ? -8.375 -8.952 -20.324 1.00 52.00 181 LYS A O 1
ATOM 1523 N N . ASN A 1 182 ? -8.086 -7.663 -18.527 1.00 54.41 182 ASN A N 1
ATOM 1524 C CA . ASN A 1 182 ? -7.468 -6.585 -19.266 1.00 54.41 182 ASN A CA 1
ATOM 1525 C C . ASN A 1 182 ? -5.966 -6.847 -19.270 1.00 54.41 182 ASN A C 1
ATOM 1527 O O . ASN A 1 182 ? -5.252 -6.482 -18.338 1.00 54.41 182 ASN A O 1
ATOM 1531 N N . ASN A 1 183 ? -5.491 -7.466 -20.347 1.00 55.09 183 ASN A N 1
ATOM 1532 C CA . ASN A 1 183 ? -4.072 -7.674 -20.623 1.00 55.09 183 ASN A CA 1
ATOM 1533 C C . ASN A 1 183 ? -3.387 -6.343 -20.997 1.00 55.09 183 ASN A C 1
ATOM 1535 O O . ASN A 1 183 ? -2.649 -6.297 -21.975 1.00 55.09 183 ASN A O 1
ATOM 1539 N N . LYS A 1 184 ? -3.677 -5.237 -20.298 1.00 60.22 184 LYS A N 1
ATOM 1540 C CA . LYS A 1 184 ? -3.001 -3.933 -20.443 1.00 60.22 184 LYS A CA 1
ATOM 1541 C C . LYS A 1 184 ? -2.850 -3.179 -19.117 1.00 60.22 184 LYS A C 1
ATOM 1543 O O . LYS A 1 184 ? -2.606 -1.973 -19.133 1.00 60.22 184 LYS A O 1
ATOM 1548 N N . SER A 1 185 ? -3.069 -3.837 -17.976 1.00 73.81 185 SER A N 1
ATOM 1549 C CA . SER A 1 185 ? -2.933 -3.160 -16.689 1.00 73.81 185 SER A CA 1
ATOM 1550 C C . SER A 1 185 ? -1.471 -3.015 -16.289 1.00 73.81 185 SER A C 1
ATOM 1552 O O . SER A 1 185 ? -0.630 -3.862 -16.588 1.00 73.81 185 SER A O 1
ATOM 1554 N N . THR A 1 186 ? -1.182 -1.940 -15.572 1.00 79.44 186 THR A N 1
ATOM 1555 C CA . THR A 1 186 ? 0.115 -1.722 -14.932 1.00 79.44 186 THR A CA 1
ATOM 1556 C C . THR A 1 186 ? 0.053 -1.962 -13.431 1.00 79.44 186 THR A C 1
ATOM 1558 O O . THR A 1 186 ? 1.050 -1.837 -12.735 1.00 79.44 186 THR A O 1
ATOM 1561 N N . GLN A 1 187 ? -1.123 -2.320 -12.919 1.00 82.75 187 GLN A N 1
ATOM 1562 C CA . GLN A 1 187 ? -1.318 -2.704 -11.532 1.00 82.75 187 GLN A CA 1
ATOM 1563 C C . GLN A 1 187 ? -2.291 -3.879 -11.447 1.00 82.75 187 GLN A C 1
ATOM 1565 O O . GLN A 1 187 ? -3.253 -3.963 -12.217 1.00 82.75 187 GLN A O 1
ATOM 1570 N N . SER A 1 188 ? -2.073 -4.776 -10.500 1.00 87.00 188 SER A N 1
ATOM 1571 C CA . SER A 1 188 ? -2.990 -5.881 -10.230 1.00 87.00 188 SER A CA 1
ATOM 1572 C C . SER A 1 188 ? -3.016 -6.186 -8.736 1.00 87.00 188 SER A C 1
ATOM 1574 O O . SER A 1 188 ? -2.007 -6.070 -8.048 1.00 87.00 188 SER A O 1
ATOM 1576 N N . ILE A 1 189 ? -4.189 -6.552 -8.227 1.00 89.31 189 ILE A N 1
ATOM 1577 C CA . ILE A 1 189 ? -4.410 -6.985 -6.846 1.00 89.31 189 ILE A CA 1
ATOM 1578 C C . ILE A 1 189 ? -5.132 -8.323 -6.905 1.00 89.31 189 ILE A C 1
ATOM 1580 O O . ILE A 1 189 ? -6.154 -8.450 -7.579 1.00 89.31 189 ILE A O 1
ATOM 1584 N N . ILE A 1 190 ? -4.614 -9.310 -6.189 1.00 89.69 190 ILE A N 1
ATOM 1585 C CA . ILE A 1 190 ? -5.180 -10.647 -6.087 1.00 89.69 190 ILE A CA 1
ATOM 1586 C C . ILE A 1 190 ? -5.420 -10.953 -4.625 1.00 89.69 190 ILE A C 1
ATOM 1588 O O . ILE A 1 190 ? -4.490 -10.978 -3.820 1.00 89.69 190 ILE A O 1
ATOM 1592 N N . ILE A 1 191 ? -6.681 -11.191 -4.289 1.00 88.88 191 ILE A N 1
ATOM 1593 C CA . ILE A 1 191 ? -7.114 -11.476 -2.925 1.00 88.88 191 ILE A CA 1
ATOM 1594 C C . ILE A 1 191 ? -7.483 -12.954 -2.840 1.00 88.88 191 ILE A C 1
ATOM 1596 O O . ILE A 1 191 ? -8.260 -13.460 -3.654 1.00 88.88 191 ILE A O 1
ATOM 1600 N N . ASN A 1 192 ? -6.915 -13.643 -1.850 1.00 86.75 192 ASN A N 1
ATOM 1601 C CA . ASN A 1 192 ? -7.139 -15.056 -1.544 1.00 86.75 192 ASN A CA 1
ATOM 1602 C C . ASN A 1 192 ? -6.984 -15.990 -2.758 1.00 86.75 192 ASN A C 1
ATOM 1604 O O . ASN A 1 192 ? -7.694 -16.985 -2.868 1.00 86.75 192 ASN A O 1
ATOM 1608 N N . ASN A 1 193 ? -6.066 -15.663 -3.677 1.00 82.88 193 ASN A N 1
ATOM 1609 C CA . ASN A 1 193 ? -5.801 -16.417 -4.914 1.00 82.88 193 ASN A CA 1
ATOM 1610 C C . ASN A 1 193 ? -7.033 -16.618 -5.817 1.00 82.88 193 ASN A C 1
ATOM 1612 O O . ASN A 1 193 ? -7.033 -17.491 -6.679 1.00 82.88 193 ASN A O 1
ATOM 1616 N N . GLN A 1 194 ? -8.087 -15.827 -5.612 1.00 82.88 194 GLN A N 1
ATOM 1617 C CA . GLN A 1 194 ? -9.373 -16.006 -6.279 1.00 82.88 194 GLN A CA 1
ATOM 1618 C C . GLN A 1 194 ? -9.806 -14.72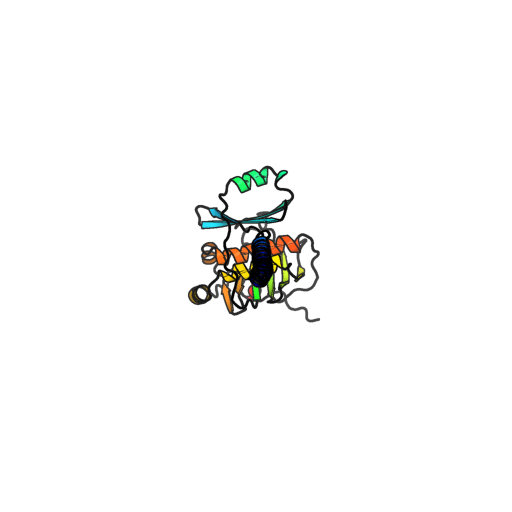9 -6.995 1.00 82.88 194 GLN A C 1
ATOM 1620 O O . GLN A 1 194 ? -10.184 -14.769 -8.162 1.00 82.88 194 GLN A O 1
ATOM 1625 N N . TYR A 1 195 ? -9.751 -13.591 -6.306 1.00 85.44 195 TYR A N 1
ATOM 1626 C CA . TYR A 1 195 ? -10.332 -12.349 -6.806 1.00 85.44 195 TYR A CA 1
ATOM 1627 C C . TYR A 1 195 ? -9.256 -11.480 -7.435 1.00 85.44 195 TYR A C 1
ATOM 1629 O O . TYR A 1 195 ? -8.357 -11.029 -6.730 1.00 85.44 195 TYR A O 1
ATOM 1637 N N . ILE A 1 196 ? -9.357 -11.244 -8.744 1.00 85.94 196 ILE A N 1
ATOM 1638 C CA . ILE A 1 196 ? -8.359 -10.507 -9.525 1.00 85.94 196 ILE A CA 1
ATOM 1639 C C . ILE A 1 196 ? -8.904 -9.125 -9.870 1.00 85.94 196 ILE A C 1
ATOM 1641 O O . ILE A 1 196 ? -9.922 -8.996 -10.549 1.00 85.94 196 ILE A O 1
ATOM 1645 N N . ILE A 1 197 ? -8.188 -8.085 -9.454 1.00 83.81 197 ILE A N 1
ATOM 1646 C CA . ILE A 1 197 ? -8.558 -6.690 -9.666 1.00 83.81 197 ILE A CA 1
ATOM 1647 C C . ILE A 1 197 ? -7.428 -5.980 -10.412 1.00 83.81 197 ILE A C 1
ATOM 1649 O O . ILE A 1 197 ? -6.354 -5.749 -9.869 1.00 83.81 197 ILE A O 1
ATOM 1653 N N . ASN A 1 198 ? -7.670 -5.629 -11.670 1.00 79.69 198 ASN A N 1
ATOM 1654 C CA . ASN A 1 198 ? -6.691 -5.014 -12.576 1.00 79.69 198 ASN A CA 1
ATOM 1655 C C . ASN A 1 198 ? -7.326 -3.940 -13.490 1.00 79.69 198 ASN A C 1
ATOM 1657 O O . ASN A 1 198 ? -6.735 -3.542 -14.491 1.00 79.69 198 ASN A O 1
ATOM 1661 N N . ASP A 1 199 ? -8.530 -3.452 -13.163 1.00 75.44 199 ASP A N 1
ATOM 1662 C CA . ASP A 1 199 ? -9.098 -2.245 -13.773 1.00 75.44 199 ASP A CA 1
ATOM 1663 C C . ASP A 1 199 ? -8.861 -1.042 -12.861 1.00 75.44 199 ASP A C 1
ATOM 1665 O O . ASP A 1 199 ? -9.626 -0.757 -11.932 1.00 75.44 199 ASP A O 1
ATOM 1669 N N . PHE A 1 200 ? -7.782 -0.310 -13.137 1.00 68.94 200 PHE A N 1
ATOM 1670 C CA . PHE A 1 200 ? -7.386 0.794 -12.277 1.00 68.94 200 PHE A CA 1
ATOM 1671 C C . PHE A 1 200 ? -8.348 1.989 -12.306 1.00 68.94 200 PHE A C 1
ATOM 1673 O O . PHE A 1 200 ? -8.417 2.746 -11.336 1.00 68.94 200 PHE A O 1
ATOM 1680 N N . LYS A 1 201 ? -9.147 2.159 -13.369 1.00 68.62 201 LYS A N 1
ATOM 1681 C CA . LYS A 1 201 ? -10.167 3.220 -13.388 1.00 68.62 201 LYS A CA 1
ATOM 1682 C C . LYS A 1 201 ? -11.231 2.953 -12.328 1.00 68.62 201 LYS A C 1
ATOM 1684 O O . LYS A 1 201 ? -11.615 3.871 -11.606 1.00 68.62 201 LYS A O 1
ATOM 1689 N N . SER A 1 202 ? -11.650 1.699 -12.192 1.00 65.62 202 SER A N 1
ATOM 1690 C CA . SER A 1 202 ? -12.593 1.274 -11.159 1.00 65.62 202 SER A CA 1
ATOM 1691 C C . SER A 1 202 ? -11.965 1.264 -9.765 1.00 65.62 202 SER A C 1
ATOM 1693 O O . SER A 1 202 ? -12.628 1.679 -8.812 1.00 65.62 202 SER A O 1
ATOM 1695 N N . LEU A 1 203 ? -10.686 0.881 -9.642 1.00 67.81 203 LEU A N 1
ATOM 1696 C CA . LEU A 1 203 ? -9.945 0.883 -8.371 1.00 67.81 203 LEU A CA 1
ATOM 1697 C C . LEU A 1 203 ? -9.940 2.255 -7.690 1.00 67.81 203 LEU A C 1
ATOM 1699 O O . LEU A 1 203 ? -10.247 2.346 -6.506 1.00 67.81 203 LEU A O 1
ATOM 1703 N N . LYS A 1 204 ? -9.672 3.333 -8.441 1.00 66.31 204 LYS A N 1
ATOM 1704 C CA . LYS A 1 204 ? -9.629 4.703 -7.894 1.00 66.31 204 LYS A CA 1
ATOM 1705 C C . LYS A 1 204 ? -10.947 5.176 -7.287 1.00 66.31 204 LYS A C 1
ATOM 1707 O O . LYS A 1 204 ? -10.937 6.109 -6.500 1.00 66.31 204 LYS A O 1
ATOM 1712 N N . SER A 1 205 ? -12.070 4.571 -7.666 1.00 70.56 205 SER A N 1
ATOM 1713 C CA . SER A 1 205 ? -13.397 4.966 -7.182 1.00 70.56 205 SER A CA 1
ATOM 1714 C C . SER A 1 205 ? -13.846 4.216 -5.925 1.00 70.56 205 SER A C 1
ATOM 1716 O O . SER A 1 205 ? -14.817 4.625 -5.291 1.00 70.56 205 SER A O 1
ATOM 1718 N N . ASN A 1 206 ? -13.156 3.131 -5.551 1.00 81.31 206 ASN A N 1
ATOM 1719 C CA . ASN A 1 206 ? -13.475 2.338 -4.369 1.00 81.31 206 ASN A CA 1
ATOM 1720 C C . ASN A 1 206 ? -12.435 2.590 -3.270 1.00 81.31 206 ASN A C 1
ATOM 1722 O O . ASN A 1 206 ? -11.278 2.193 -3.401 1.00 81.31 206 ASN A O 1
ATOM 1726 N N . LEU A 1 207 ? -12.871 3.227 -2.181 1.00 85.69 207 LEU A N 1
ATOM 1727 C CA . LEU A 1 207 ? -12.017 3.580 -1.049 1.00 85.69 207 LEU A CA 1
ATOM 1728 C C . LEU A 1 207 ? -11.316 2.354 -0.440 1.00 85.69 207 LEU A C 1
ATOM 1730 O O . LEU A 1 207 ? -10.111 2.412 -0.208 1.00 85.69 207 LEU A O 1
ATOM 1734 N N . ASP A 1 208 ? -12.044 1.260 -0.209 1.00 86.50 208 ASP A N 1
ATOM 1735 C CA . ASP A 1 208 ? -11.524 0.078 0.484 1.00 86.50 208 ASP A CA 1
ATOM 1736 C C . ASP A 1 208 ? -10.539 -0.707 -0.386 1.00 86.50 208 ASP A C 1
ATOM 1738 O O . ASP A 1 208 ? -9.490 -1.138 0.092 1.00 86.50 208 ASP A O 1
ATOM 1742 N N . ILE A 1 209 ? -10.810 -0.835 -1.691 1.00 83.75 209 ILE A N 1
ATOM 1743 C CA . ILE A 1 209 ? -9.843 -1.480 -2.588 1.00 83.75 209 ILE A CA 1
ATOM 1744 C C . ILE A 1 209 ? -8.594 -0.607 -2.757 1.00 83.75 209 ILE A C 1
ATOM 1746 O O . ILE A 1 209 ? -7.473 -1.115 -2.763 1.00 83.75 209 ILE A O 1
ATOM 1750 N N . TYR A 1 210 ? -8.753 0.714 -2.850 1.00 86.00 210 TYR A N 1
ATOM 1751 C CA . TYR A 1 210 ? -7.606 1.614 -2.948 1.00 86.00 210 TYR A CA 1
ATOM 1752 C C . TYR A 1 210 ? -6.783 1.654 -1.647 1.00 86.00 210 TYR A C 1
ATOM 1754 O O . TYR A 1 210 ? -5.564 1.819 -1.695 1.00 86.00 210 TYR A O 1
ATOM 1762 N N . ALA A 1 211 ? -7.409 1.423 -0.487 1.00 89.50 211 ALA A N 1
ATOM 1763 C CA . ALA A 1 211 ? -6.711 1.264 0.787 1.00 89.50 211 ALA A CA 1
ATOM 1764 C C . ALA A 1 211 ? -5.743 0.065 0.784 1.00 89.50 211 ALA A C 1
ATOM 1766 O O . ALA A 1 211 ? -4.683 0.149 1.403 1.00 89.50 211 ALA A O 1
ATOM 1767 N N . ILE A 1 212 ? -6.063 -1.019 0.063 1.00 90.00 212 ILE A N 1
ATOM 1768 C CA . ILE A 1 212 ? -5.173 -2.185 -0.095 1.00 90.00 212 ILE A CA 1
ATOM 1769 C C . ILE A 1 212 ? -3.879 -1.780 -0.813 1.00 90.00 212 ILE A C 1
ATOM 1771 O O . ILE A 1 212 ? -2.788 -2.057 -0.314 1.00 90.00 212 ILE A O 1
ATOM 1775 N N . LEU A 1 213 ? -3.999 -1.083 -1.948 1.00 88.19 213 LEU A N 1
ATOM 1776 C CA . LEU A 1 213 ? -2.853 -0.592 -2.726 1.00 88.19 213 LEU A CA 1
ATOM 1777 C C . LEU A 1 213 ? -2.040 0.461 -1.959 1.00 88.19 213 LEU A C 1
ATOM 1779 O O . LEU A 1 213 ? -0.813 0.518 -2.023 1.00 88.19 213 LEU A O 1
ATOM 1783 N N . MET A 1 214 ? -2.718 1.325 -1.207 1.00 89.69 214 MET A N 1
ATOM 1784 C CA . MET A 1 214 ? -2.035 2.260 -0.321 1.00 89.69 214 MET A CA 1
ATOM 1785 C C . MET A 1 214 ? -1.213 1.508 0.726 1.00 89.69 214 MET A C 1
ATOM 1787 O O . MET A 1 214 ? -0.045 1.825 0.944 1.00 89.69 214 MET A O 1
ATOM 1791 N N . PHE A 1 215 ? -1.794 0.490 1.358 1.00 91.12 215 PHE A N 1
ATOM 1792 C CA . PHE A 1 215 ? -1.097 -0.238 2.404 1.00 91.12 215 PHE A CA 1
ATOM 1793 C C . PHE A 1 215 ? 0.132 -0.983 1.873 1.00 91.12 215 PHE A C 1
ATOM 1795 O O . PHE A 1 215 ? 1.165 -0.994 2.541 1.00 91.12 215 PHE A O 1
ATOM 1802 N N . SER A 1 216 ? 0.082 -1.536 0.657 1.00 91.50 216 SER A N 1
ATOM 1803 C CA . SER A 1 216 ? 1.271 -2.128 0.035 1.00 91.50 216 SER A CA 1
ATOM 1804 C C . SER A 1 216 ? 2.375 -1.099 -0.209 1.00 91.50 216 SER A C 1
ATOM 1806 O O . SER A 1 216 ? 3.523 -1.368 0.138 1.00 91.50 216 SER A O 1
ATOM 1808 N N . ASN A 1 217 ? 2.040 0.106 -0.682 1.00 90.12 217 ASN A N 1
ATOM 1809 C CA . ASN A 1 217 ? 3.000 1.210 -0.810 1.00 90.12 217 ASN A CA 1
ATOM 1810 C C . ASN A 1 217 ? 3.615 1.628 0.532 1.00 90.12 217 ASN A C 1
ATOM 1812 O O . ASN A 1 217 ? 4.803 1.933 0.633 1.00 90.12 217 ASN A O 1
ATOM 1816 N N . TYR A 1 218 ? 2.813 1.633 1.592 1.00 91.56 218 TYR A N 1
ATOM 1817 C CA . TYR A 1 218 ? 3.310 1.877 2.939 1.00 91.56 218 TYR A CA 1
ATOM 1818 C C . TYR A 1 218 ? 4.303 0.798 3.388 1.00 91.56 218 TYR A C 1
ATOM 1820 O O . TYR A 1 218 ? 5.381 1.130 3.886 1.00 91.56 218 TYR A O 1
ATOM 1828 N N . LEU A 1 219 ? 3.978 -0.482 3.183 1.00 91.75 219 LEU A N 1
ATOM 1829 C CA . LEU A 1 219 ? 4.863 -1.588 3.540 1.00 91.75 219 LEU A CA 1
ATOM 1830 C C . LEU A 1 219 ? 6.181 -1.539 2.767 1.00 91.75 219 LEU A C 1
ATOM 1832 O O . LEU A 1 219 ? 7.239 -1.744 3.366 1.00 91.75 219 LEU A O 1
ATOM 1836 N N . THR A 1 220 ? 6.142 -1.249 1.464 1.00 89.81 220 THR A N 1
ATOM 1837 C CA . THR A 1 220 ? 7.366 -1.145 0.664 1.00 89.81 220 THR A CA 1
ATOM 1838 C C . THR A 1 220 ? 8.256 -0.026 1.190 1.00 89.81 220 THR A C 1
ATOM 1840 O O . THR A 1 220 ? 9.415 -0.285 1.504 1.00 89.81 220 THR A O 1
ATOM 1843 N N . MET A 1 221 ? 7.720 1.169 1.449 1.00 89.38 221 MET A N 1
ATOM 1844 C CA . MET A 1 221 ? 8.493 2.242 2.090 1.00 89.38 221 MET A CA 1
ATOM 1845 C C . MET A 1 221 ? 9.047 1.826 3.458 1.00 89.38 221 MET A C 1
ATOM 1847 O O . MET A 1 221 ? 10.246 1.912 3.707 1.00 89.38 221 MET A O 1
ATOM 1851 N N . LYS A 1 222 ? 8.200 1.316 4.356 1.00 90.56 222 LYS A N 1
ATOM 1852 C CA . LYS A 1 222 ? 8.595 1.001 5.735 1.00 90.56 222 LYS A CA 1
ATOM 1853 C C . LYS A 1 222 ? 9.677 -0.078 5.820 1.00 90.56 222 LYS A C 1
ATOM 1855 O O . LYS A 1 222 ? 10.592 0.041 6.638 1.00 90.56 222 LYS A O 1
ATOM 1860 N N . TYR A 1 223 ? 9.586 -1.121 4.997 1.00 91.31 223 TYR A N 1
ATOM 1861 C CA . TYR A 1 223 ? 10.440 -2.303 5.121 1.00 91.31 223 TYR A CA 1
ATOM 1862 C C . TYR A 1 223 ? 11.610 -2.342 4.136 1.00 91.31 223 TYR A C 1
ATOM 1864 O O . TYR A 1 223 ? 12.608 -2.994 4.447 1.00 91.31 223 TYR A O 1
ATOM 1872 N N . ILE A 1 224 ? 11.530 -1.666 2.986 1.00 89.38 224 ILE A N 1
ATOM 1873 C CA . ILE A 1 224 ? 12.542 -1.765 1.919 1.00 89.38 224 ILE A CA 1
ATOM 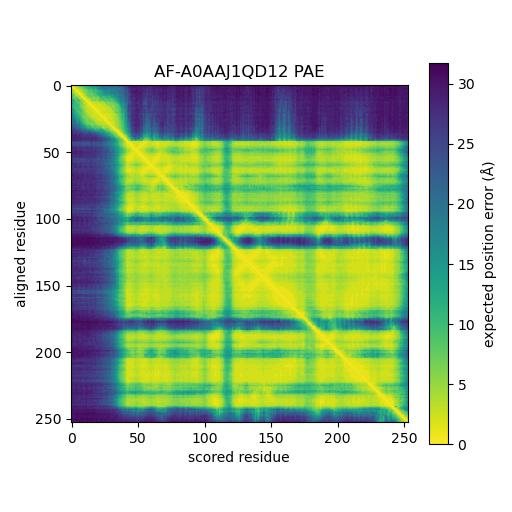1874 C C . ILE A 1 224 ? 13.551 -0.625 1.963 1.00 89.38 224 ILE A C 1
ATOM 1876 O O . ILE A 1 224 ? 14.739 -0.848 1.701 1.00 89.38 224 ILE A O 1
ATOM 1880 N N . ASP A 1 225 ? 13.138 0.571 2.389 1.00 80.19 225 ASP A N 1
ATOM 1881 C CA . ASP A 1 225 ? 14.036 1.727 2.503 1.00 80.19 225 ASP A CA 1
ATOM 1882 C C . ASP A 1 225 ? 15.309 1.409 3.297 1.00 80.19 225 ASP A C 1
ATOM 1884 O O . ASP A 1 225 ? 16.405 1.837 2.934 1.00 80.19 225 ASP A O 1
ATOM 1888 N N . LYS A 1 226 ? 15.187 0.571 4.330 1.00 78.69 226 LYS A N 1
ATOM 1889 C CA . LYS A 1 226 ? 16.279 0.217 5.249 1.00 78.69 226 LYS A CA 1
ATOM 1890 C C . LYS A 1 226 ? 16.961 -1.120 4.937 1.00 78.69 226 LYS A C 1
ATOM 1892 O O . LYS A 1 226 ? 17.866 -1.510 5.669 1.00 78.69 226 LYS A O 1
ATOM 1897 N N . LYS A 1 227 ? 16.541 -1.842 3.891 1.00 85.44 227 LYS A N 1
ATOM 1898 C CA . LYS A 1 227 ? 17.058 -3.181 3.558 1.00 85.44 227 LYS A CA 1
ATOM 1899 C C . LYS A 1 227 ? 17.880 -3.202 2.273 1.00 85.44 227 LYS A C 1
ATOM 1901 O O . LYS A 1 227 ? 17.674 -2.388 1.371 1.00 85.44 227 LYS A O 1
ATOM 1906 N N . ILE A 1 228 ? 18.792 -4.170 2.217 1.00 86.50 228 ILE A N 1
ATOM 1907 C CA . ILE A 1 228 ? 19.583 -4.529 1.036 1.00 86.50 228 ILE A CA 1
ATOM 1908 C C . ILE A 1 228 ? 18.837 -5.659 0.306 1.00 86.50 228 ILE A C 1
ATOM 1910 O O . ILE A 1 228 ? 18.361 -6.574 0.989 1.00 86.50 228 ILE A O 1
ATOM 1914 N N . PRO A 1 229 ? 18.685 -5.589 -1.028 1.00 88.94 229 PRO A N 1
ATOM 1915 C CA . PRO A 1 229 ? 18.050 -6.653 -1.800 1.00 88.94 229 PRO A CA 1
ATOM 1916 C C . PRO A 1 229 ? 18.863 -7.950 -1.737 1.00 88.94 229 PRO A C 1
ATOM 1918 O O . PRO A 1 229 ? 20.086 -7.932 -1.594 1.00 88.94 229 PRO A O 1
ATOM 1921 N N . ASN A 1 230 ? 18.181 -9.085 -1.857 1.00 87.62 230 ASN A N 1
ATOM 1922 C CA . ASN A 1 230 ? 18.811 -10.369 -2.142 1.00 87.62 230 ASN A CA 1
ATOM 1923 C C . ASN A 1 230 ? 18.728 -10.693 -3.642 1.00 87.62 230 ASN A C 1
ATOM 1925 O O . ASN A 1 230 ? 17.927 -10.119 -4.379 1.00 87.62 230 ASN A O 1
ATOM 1929 N N . ASN A 1 231 ? 19.565 -11.632 -4.086 1.00 79.94 231 ASN A N 1
ATOM 1930 C CA . ASN A 1 231 ? 19.637 -12.048 -5.491 1.00 79.94 231 ASN A CA 1
ATOM 1931 C C . ASN A 1 231 ? 18.494 -12.993 -5.909 1.00 79.94 231 ASN A C 1
ATOM 1933 O O . ASN A 1 231 ? 18.434 -13.397 -7.066 1.00 79.94 231 ASN A O 1
ATOM 1937 N N . ILE A 1 232 ? 17.609 -13.369 -4.981 1.00 85.38 232 ILE A N 1
ATOM 1938 C CA . ILE A 1 232 ? 16.496 -14.287 -5.238 1.00 85.38 232 ILE A CA 1
ATOM 1939 C C . ILE A 1 232 ? 15.356 -13.491 -5.870 1.00 85.38 232 ILE A C 1
ATOM 1941 O O . ILE A 1 232 ? 15.057 -12.389 -5.424 1.00 85.38 232 ILE A O 1
ATOM 1945 N N . LYS A 1 233 ? 14.685 -14.047 -6.879 1.00 85.75 233 LYS A N 1
ATOM 1946 C CA . LYS A 1 233 ? 13.422 -13.500 -7.392 1.00 85.75 233 LYS A CA 1
ATOM 1947 C C . LYS A 1 233 ? 12.282 -14.446 -7.042 1.00 85.75 233 LYS A C 1
ATOM 1949 O O . LYS A 1 233 ? 12.420 -15.659 -7.150 1.00 85.75 233 LYS A O 1
ATOM 1954 N N . TYR A 1 234 ? 11.164 -13.888 -6.596 1.00 89.88 234 TYR A N 1
ATOM 1955 C CA . TYR A 1 234 ? 10.006 -14.654 -6.141 1.00 89.88 234 TYR A CA 1
ATOM 1956 C C . TYR A 1 234 ? 8.960 -14.764 -7.250 1.00 89.88 234 TYR A C 1
ATOM 1958 O O . TYR A 1 234 ? 8.680 -13.782 -7.934 1.00 89.88 234 TYR A O 1
ATOM 1966 N N . SER A 1 235 ? 8.328 -15.928 -7.389 1.00 89.25 235 SER A N 1
ATOM 1967 C CA . SER A 1 235 ? 7.115 -16.058 -8.201 1.00 89.25 235 SER A CA 1
ATOM 1968 C C . SER A 1 235 ? 5.938 -15.441 -7.448 1.00 89.25 235 SER A C 1
ATOM 1970 O O . SER A 1 235 ? 5.602 -15.891 -6.350 1.00 89.25 235 SER A O 1
ATOM 1972 N N . ILE A 1 236 ? 5.328 -14.403 -8.019 1.00 91.31 236 ILE A N 1
ATOM 1973 C CA . ILE A 1 236 ? 4.228 -13.649 -7.410 1.00 91.31 236 ILE A CA 1
ATOM 1974 C C . ILE A 1 236 ? 3.047 -13.649 -8.388 1.00 91.31 236 ILE A C 1
ATOM 1976 O O . ILE A 1 236 ? 3.191 -13.297 -9.554 1.00 91.31 236 ILE A O 1
ATOM 1980 N N . GLU A 1 237 ? 1.873 -14.082 -7.922 1.00 88.50 237 GLU A N 1
ATOM 1981 C CA . GLU A 1 237 ? 0.717 -14.370 -8.788 1.00 88.50 237 GLU A CA 1
ATOM 1982 C C . GLU A 1 237 ? 0.200 -13.119 -9.518 1.00 88.50 237 GLU A C 1
ATOM 1984 O O . GLU A 1 237 ? -0.197 -13.189 -10.680 1.00 88.50 237 GLU A O 1
ATOM 1989 N N . SER A 1 238 ? 0.260 -11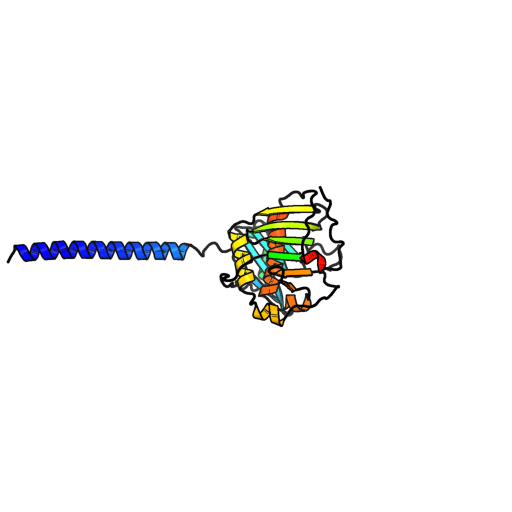.947 -8.880 1.00 88.94 238 SER A N 1
ATOM 1990 C CA . SER A 1 238 ? -0.154 -10.668 -9.466 1.00 88.94 238 SER A CA 1
ATOM 1991 C C . SER A 1 238 ? 0.648 -10.288 -10.714 1.00 88.94 238 SER A C 1
ATOM 1993 O O . SER A 1 238 ? 0.083 -9.665 -11.624 1.00 88.94 238 SER A O 1
ATOM 1995 N N . SER A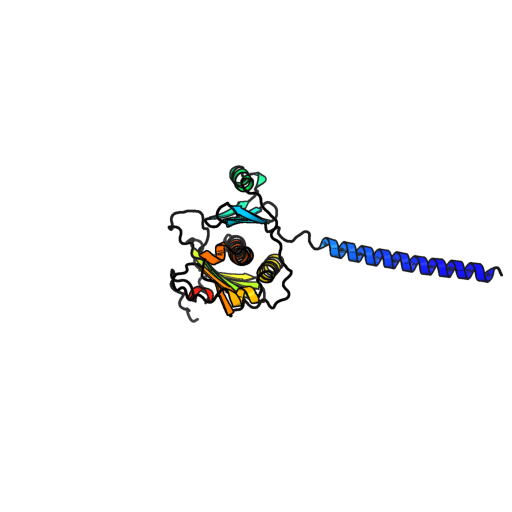 1 239 ? 1.903 -10.742 -10.820 1.00 88.06 239 SER A N 1
ATOM 1996 C CA . SER A 1 239 ? 2.790 -10.481 -11.959 1.00 88.06 239 SER A CA 1
ATOM 1997 C C . SER A 1 239 ? 2.223 -11.030 -13.273 1.00 88.06 239 SER A C 1
ATOM 1999 O O . SER A 1 239 ? 2.466 -10.463 -14.335 1.00 88.06 239 SER A O 1
ATOM 2001 N N . ASN A 1 240 ? 1.396 -12.080 -13.213 1.00 84.44 240 ASN A N 1
ATOM 2002 C CA . ASN A 1 240 ? 0.761 -12.694 -14.385 1.00 84.44 240 ASN A CA 1
ATOM 2003 C C . ASN A 1 240 ? -0.325 -11.811 -15.033 1.00 84.44 240 ASN A C 1
ATOM 2005 O O . ASN A 1 240 ? -0.826 -12.134 -16.112 1.00 84.44 240 ASN A O 1
ATOM 2009 N N . TYR A 1 241 ? -0.712 -10.707 -14.385 1.00 82.31 241 TYR A N 1
ATOM 2010 C CA . TYR A 1 241 ? -1.837 -9.857 -14.791 1.00 82.31 241 TYR A CA 1
ATOM 2011 C C . TYR A 1 241 ? -1.434 -8.406 -15.086 1.00 82.31 241 TYR A C 1
ATOM 2013 O O . TYR A 1 241 ? -2.311 -7.556 -15.273 1.00 82.31 241 TYR A O 1
ATOM 2021 N N . ILE A 1 242 ? -0.130 -8.127 -15.153 1.00 79.38 242 ILE A N 1
ATOM 2022 C CA . ILE A 1 242 ? 0.426 -6.855 -15.628 1.00 79.38 242 ILE A CA 1
ATOM 2023 C C . ILE A 1 242 ? 1.110 -7.041 -16.985 1.00 79.38 242 ILE A C 1
ATOM 2025 O O . ILE A 1 242 ? 1.519 -8.141 -17.341 1.00 79.38 242 ILE A O 1
ATOM 2029 N N . THR A 1 243 ? 1.234 -5.972 -17.772 1.00 69.69 243 THR A N 1
ATOM 2030 C CA . THR A 1 243 ? 1.754 -6.072 -19.157 1.00 69.69 243 THR A CA 1
ATOM 2031 C C . THR A 1 243 ? 3.052 -5.361 -19.426 1.00 69.69 243 THR A C 1
ATOM 2033 O O . THR A 1 243 ? 3.555 -5.369 -20.546 1.00 69.69 243 THR A O 1
ATOM 2036 N N . THR A 1 244 ? 3.575 -4.692 -18.420 1.00 63.50 244 THR A N 1
ATOM 2037 C CA . THR A 1 244 ? 4.707 -3.792 -18.574 1.00 63.50 244 THR A CA 1
ATOM 2038 C C . THR A 1 244 ? 6.037 -4.452 -18.239 1.00 63.50 244 THR A C 1
ATOM 2040 O O . THR A 1 244 ? 7.074 -3.824 -18.453 1.00 63.50 244 THR A O 1
ATOM 2043 N N . ARG A 1 245 ? 6.045 -5.702 -17.737 1.00 66.44 245 ARG A N 1
ATOM 2044 C CA . ARG A 1 245 ? 7.259 -6.357 -17.226 1.00 66.44 245 ARG A CA 1
ATOM 2045 C C . ARG A 1 245 ? 7.344 -7.845 -17.549 1.00 66.44 245 ARG A C 1
ATOM 2047 O O . ARG A 1 245 ? 6.325 -8.528 -17.486 1.00 66.44 245 ARG A O 1
ATOM 2054 N N . PRO A 1 246 ? 8.550 -8.358 -17.850 1.00 55.00 246 PRO A N 1
ATOM 2055 C CA . PRO A 1 246 ? 8.788 -9.791 -17.880 1.00 55.00 246 PRO A CA 1
ATOM 2056 C C . PRO A 1 246 ? 8.680 -10.352 -16.456 1.00 55.00 246 PRO A C 1
ATOM 2058 O O . PRO A 1 246 ? 9.313 -9.840 -15.528 1.00 55.00 246 PRO A O 1
ATOM 2061 N N . VAL A 1 247 ? 7.872 -11.399 -16.291 1.00 55.69 247 VAL A N 1
ATOM 2062 C CA . VAL A 1 247 ? 7.840 -12.211 -15.069 1.00 55.69 247 VAL A CA 1
ATOM 2063 C C . VAL A 1 247 ? 9.250 -12.778 -14.867 1.00 55.69 247 VAL A C 1
ATOM 2065 O O . VAL A 1 247 ? 9.805 -13.314 -15.828 1.00 55.69 247 VAL A O 1
ATOM 2068 N N . PRO A 1 248 ? 9.876 -12.635 -13.684 1.00 52.50 248 PRO A N 1
ATOM 2069 C CA . PRO A 1 248 ? 11.156 -13.272 -13.418 1.00 52.50 248 PRO A CA 1
ATOM 2070 C C . PRO A 1 248 ? 11.095 -14.765 -13.733 1.00 52.50 248 PRO A C 1
ATOM 2072 O O . PRO A 1 248 ? 10.287 -15.480 -13.142 1.00 52.50 248 PRO A O 1
ATOM 2075 N N . GLU A 1 249 ? 11.939 -15.233 -14.652 1.00 45.66 249 GLU A N 1
ATOM 2076 C CA . GLU A 1 249 ? 12.153 -16.667 -14.820 1.00 45.66 249 GLU A CA 1
ATOM 2077 C C . GLU A 1 249 ? 12.724 -17.218 -13.509 1.00 45.66 249 GLU A C 1
ATOM 2079 O O . GLU A 1 249 ? 13.626 -16.620 -12.909 1.00 45.66 249 GLU A O 1
ATOM 2084 N N . LEU A 1 250 ? 12.139 -18.320 -13.038 1.00 47.97 250 LEU A N 1
ATOM 2085 C CA . LEU A 1 250 ? 12.646 -19.068 -11.896 1.00 47.97 250 LEU A CA 1
ATOM 2086 C C . LEU A 1 250 ? 14.089 -19.468 -12.214 1.00 47.97 250 LEU A C 1
ATOM 2088 O O . LEU A 1 250 ? 14.338 -20.152 -13.205 1.00 47.97 250 LEU A O 1
ATOM 2092 N N . ILE A 1 251 ? 15.039 -19.024 -11.394 1.00 40.47 251 ILE A N 1
ATOM 2093 C CA . ILE A 1 251 ? 16.332 -19.697 -11.339 1.00 40.47 251 ILE A CA 1
ATOM 2094 C C . ILE A 1 251 ? 16.088 -20.867 -10.394 1.00 40.47 251 ILE A C 1
ATOM 2096 O O . ILE A 1 251 ? 15.963 -20.657 -9.188 1.00 40.47 251 ILE A O 1
ATOM 2100 N N . ASP A 1 252 ? 15.895 -22.055 -10.963 1.00 36.38 252 ASP A N 1
ATOM 2101 C CA . ASP A 1 252 ? 15.913 -23.296 -10.195 1.00 36.38 252 ASP A CA 1
ATOM 2102 C C . ASP A 1 252 ? 17.294 -23.413 -9.524 1.00 36.38 252 ASP A C 1
ATOM 2104 O O . ASP A 1 252 ? 18.320 -23.281 -10.201 1.00 36.38 252 ASP A O 1
ATOM 2108 N N . ASP A 1 253 ? 17.300 -23.597 -8.201 1.00 41.19 253 ASP A N 1
ATOM 2109 C CA . ASP A 1 253 ? 18.499 -23.947 -7.424 1.00 41.19 253 ASP A CA 1
ATOM 2110 C C . ASP A 1 253 ? 19.037 -25.336 -7.822 1.00 41.19 253 ASP A C 1
ATOM 2112 O O . ASP A 1 253 ? 18.220 -26.281 -7.963 1.00 41.19 253 ASP A O 1
#

Mean predicted aligned error: 12.29 Å

Sequence (253 aa):
MKFFKIYLNKVSNKVLLIFINIIFLISFTYCKTQKKDKNLNKIKYATNANNEFSWKIEEGTSIYYIRLSANDYIENINDNEYFKKLLGKYKFSDYSYIKNTNEFVNLSISEDPIENRFLISHKYSYDLNIDSLGKVNLNVYYPIEKEGGYSFNLSKDDFDMIKNILGNVSVKELDNKFYIKNNKSTQSIIINNQYIINDFKSLKSNLDIYAILMFSNYLTMKYIDKKIPNNIKYSIESSNYITTRPVPELIDD

Organism: NCBI:txid247

Nearest PDB structures (foldseek):
  8pz3-assembly1_A  TM=4.773E-01  e=3.256E+00  Burkholderia pseudomallei
  8pz3-assembly1_B  TM=4.737E-01  e=3.860E+00  Burkholderia pseudomallei
  8q00-assembly1_A  TM=4.901E-01  e=7.200E+00  Burkholderia pseudomallei
  8q00-assembly2_C  TM=4.570E-01  e=6.429E+00  Burkholderia pseudomallei
  9b9s-assembly1_A-2  TM=2.566E-01  e=5.423E+00  Vreelandella titanicae

Foldseek 3Di:
DVVVVVVVVVVVVVVVVVVVVVVVVVVVVVVVVVVPPPPQFFWKWFADPVLWIWIWTDDPQWIFIDGLLATDIDHRVVVPPVVVVVVVVTDIDTDDFDQAPDQQAKKKKFADRPPDPPSPGQQWGKIWMQGSQQWIWMATDPDPQLGAIDIDHDDPSLNSVLNRLVRRQDPVNQVVPDDDLPLAANMWMQTNVPGIDGPVVVQSNDPSSVVNVVSVSVCCVVPRVPDGHDHADDQTPRVVRHNPDDGDDHPDD

Solvent-accessible surface area (backbone atoms only — not comparable to full-atom values): 14362 Å² total; per-residue (Å²): 124,72,70,62,59,56,53,54,54,53,51,51,53,52,54,51,52,51,52,53,51,50,52,50,49,52,51,50,51,51,53,57,61,66,66,67,73,82,74,68,65,57,42,26,36,27,69,52,99,83,54,47,59,35,36,38,39,53,55,92,57,31,37,44,39,42,39,89,73,29,50,46,80,39,75,46,52,93,79,34,67,67,58,48,56,58,57,67,73,51,76,67,40,79,65,85,66,42,83,47,85,70,89,69,51,34,40,19,36,22,41,46,76,83,66,62,100,76,64,92,30,60,61,63,24,38,38,36,32,36,42,65,85,31,42,33,43,31,34,30,71,32,45,74,96,49,41,34,10,48,75,50,70,55,54,70,68,58,40,54,46,53,48,16,48,54,40,57,55,48,68,69,57,50,76,75,68,38,86,62,92,48,86,72,16,43,35,17,38,26,44,57,87,72,44,44,47,32,56,64,78,62,37,56,73,35,69,54,64,40,48,53,58,51,50,52,56,49,49,48,54,72,60,45,76,84,50,80,54,41,95,54,75,70,91,48,75,19,50,81,45,36,61,84,61,84,71,77,76,81,79,80,130

pLDDT: mean 76.49, std 16.47, range [34.06, 96.44]